Protein AF-A0A4T0VHM8-F1 (afdb_monomer_lite)

Sequence (217 aa):
MWTDILNFGWVHDPVSSETQRFLHHGIRSQDPSIERDDSVAFGSQKLRDFHLALASRGLYCDVASLGDHLARCKSLDQALDFLTVFPGNKVRPSGRDLYEWESGGLVGSIADSSTLDGKLRTDIMRLALECIEGVDVNAPFNSNAWEDDLPGRKRTPRMTGLQVAASKGDRELSEVLLQHGARTDVVEYITGLNAAGFARNNGHVDLAEWLDGLSPE

Radius of gyration: 18.63 Å; chains: 1; bounding box: 55×33×45 Å

Structure (mmCIF, N/CA/C/O backbone):
data_AF-A0A4T0VHM8-F1
#
_entry.id   AF-A0A4T0VHM8-F1
#
loop_
_atom_site.group_PDB
_atom_site.id
_atom_site.type_symbol
_atom_site.label_atom_id
_atom_site.label_alt_id
_atom_site.label_comp_id
_atom_site.label_asym_id
_atom_site.label_entity_id
_atom_site.label_seq_id
_atom_site.pdbx_PDB_ins_code
_atom_site.Cartn_x
_atom_site.Cartn_y
_atom_site.Cartn_z
_atom_site.occupancy
_atom_site.B_iso_or_equiv
_atom_site.auth_seq_id
_atom_site.auth_comp_id
_atom_site.auth_asym_id
_atom_site.auth_atom_id
_atom_site.pdbx_PDB_model_num
ATOM 1 N N . MET A 1 1 ? 31.314 3.747 -11.625 1.00 37.09 1 MET A N 1
ATOM 2 C CA . MET A 1 1 ? 30.456 2.678 -11.071 1.00 37.09 1 MET A CA 1
ATOM 3 C C . MET A 1 1 ? 29.242 2.366 -11.942 1.00 37.09 1 MET A C 1
ATOM 5 O O . MET A 1 1 ? 29.126 1.229 -12.346 1.00 37.09 1 MET A O 1
ATOM 9 N N . TRP A 1 2 ? 28.346 3.306 -12.275 1.00 39.34 2 TRP A N 1
ATOM 10 C CA . TRP A 1 2 ? 27.156 3.007 -13.107 1.00 39.34 2 TRP A CA 1
ATOM 11 C C . TRP A 1 2 ? 27.448 2.780 -14.588 1.00 39.34 2 TRP A C 1
ATOM 13 O O . TRP A 1 2 ? 26.894 1.869 -15.192 1.00 39.34 2 TRP A O 1
ATOM 23 N N . THR A 1 3 ? 28.379 3.549 -15.150 1.00 38.03 3 THR A N 1
ATOM 24 C CA . THR A 1 3 ? 28.966 3.252 -16.461 1.00 38.03 3 THR A CA 1
ATOM 25 C C . THR A 1 3 ? 29.655 1.891 -16.441 1.00 38.03 3 THR A C 1
ATOM 27 O O . THR A 1 3 ? 29.576 1.163 -17.415 1.00 38.03 3 THR A O 1
ATOM 30 N N . ASP A 1 4 ? 30.255 1.508 -15.310 1.00 39.50 4 ASP A N 1
ATOM 31 C CA . ASP A 1 4 ? 30.864 0.188 -15.151 1.00 39.50 4 ASP A CA 1
ATOM 32 C C . ASP A 1 4 ? 29.795 -0.896 -15.016 1.00 39.50 4 ASP A C 1
ATOM 34 O O . ASP A 1 4 ? 29.921 -1.905 -15.678 1.00 39.50 4 ASP A O 1
ATOM 38 N N . ILE A 1 5 ? 28.717 -0.694 -14.247 1.00 50.91 5 ILE A N 1
ATOM 39 C CA . ILE A 1 5 ? 27.587 -1.630 -14.094 1.00 50.91 5 ILE A CA 1
ATOM 40 C C . ILE A 1 5 ? 26.893 -1.872 -15.437 1.00 50.91 5 ILE A C 1
ATOM 42 O O . ILE A 1 5 ? 26.627 -3.018 -15.775 1.00 50.91 5 ILE A O 1
ATOM 46 N N . LEU A 1 6 ? 26.644 -0.819 -16.219 1.00 47.31 6 LEU A N 1
ATOM 47 C CA . LEU A 1 6 ? 26.045 -0.926 -17.553 1.00 47.31 6 LEU A CA 1
ATOM 48 C C . LEU A 1 6 ? 27.013 -1.506 -18.598 1.00 47.31 6 LEU A C 1
ATOM 50 O O . LEU A 1 6 ? 26.546 -2.095 -19.567 1.00 47.31 6 LEU A O 1
ATOM 54 N N . ASN A 1 7 ? 28.328 -1.377 -18.388 1.00 46.28 7 ASN A N 1
ATOM 55 C CA . ASN A 1 7 ? 29.374 -1.970 -19.234 1.00 46.28 7 ASN A CA 1
ATOM 56 C C . ASN A 1 7 ? 29.945 -3.286 -18.668 1.00 46.28 7 ASN A C 1
ATOM 58 O O . ASN A 1 7 ? 30.894 -3.840 -19.226 1.00 46.28 7 ASN A O 1
ATOM 62 N N . PHE A 1 8 ? 29.418 -3.787 -17.550 1.00 42.28 8 PHE A N 1
ATOM 63 C CA . PHE A 1 8 ? 29.906 -5.002 -16.910 1.00 42.28 8 PHE A CA 1
ATOM 64 C C . PHE A 1 8 ? 29.388 -6.194 -17.721 1.00 42.28 8 PHE A C 1
ATOM 66 O O . PHE A 1 8 ? 28.215 -6.238 -18.092 1.00 42.28 8 PHE A O 1
ATOM 73 N N . GLY A 1 9 ? 30.246 -7.189 -17.966 1.00 39.00 9 GLY A N 1
ATOM 74 C CA . GLY A 1 9 ? 29.941 -8.327 -18.849 1.00 39.00 9 GLY A CA 1
ATOM 75 C C . GLY A 1 9 ? 28.616 -9.046 -18.552 1.00 39.00 9 GLY A C 1
ATOM 76 O O . GLY A 1 9 ? 27.954 -9.489 -19.482 1.00 39.00 9 GLY A O 1
ATOM 77 N N . TRP A 1 10 ? 28.155 -9.057 -17.295 1.00 46.56 10 TRP A N 1
ATOM 78 C CA . TRP A 1 10 ? 26.884 -9.674 -16.890 1.00 46.56 10 TRP A CA 1
ATOM 79 C C . TRP A 1 10 ? 25.620 -8.969 -17.424 1.00 46.56 10 TRP A C 1
ATOM 81 O O . TRP A 1 10 ? 24.560 -9.585 -17.458 1.00 46.56 10 TRP A O 1
ATOM 91 N N . VAL A 1 11 ? 25.706 -7.705 -17.865 1.00 44.97 11 VAL A N 1
ATOM 92 C CA . VAL A 1 11 ? 24.607 -7.001 -18.565 1.00 44.97 11 VAL A CA 1
ATOM 93 C C . VAL A 1 11 ? 24.484 -7.456 -20.029 1.00 44.97 11 VAL A C 1
ATOM 95 O O . VAL A 1 11 ? 23.419 -7.314 -20.647 1.00 44.97 11 VAL A O 1
ATOM 98 N N . HIS A 1 12 ? 25.558 -8.026 -20.579 1.00 48.03 12 HIS A N 1
ATOM 99 C CA . HIS A 1 12 ? 25.641 -8.561 -21.938 1.00 48.03 12 HIS A CA 1
ATOM 100 C C . HIS A 1 12 ? 25.582 -10.098 -21.996 1.00 48.03 12 HIS A C 1
ATOM 102 O O . HIS A 1 12 ? 25.351 -10.639 -23.076 1.00 48.03 12 HIS A O 1
ATOM 108 N N . ASP A 1 13 ? 25.744 -10.786 -20.863 1.00 45.62 13 ASP A N 1
ATOM 109 C CA . ASP A 1 13 ? 25.603 -12.239 -20.744 1.00 45.62 13 ASP A CA 1
ATOM 110 C C . ASP A 1 13 ? 24.134 -12.679 -20.575 1.00 45.62 13 ASP A C 1
ATOM 112 O O . ASP A 1 13 ? 23.294 -11.918 -20.078 1.00 45.62 13 ASP A O 1
ATOM 116 N N . PRO A 1 14 ? 23.792 -13.921 -20.967 1.00 45.56 14 PRO A N 1
ATOM 117 C CA . PRO A 1 14 ? 22.477 -14.482 -20.703 1.00 45.56 14 PRO A CA 1
ATOM 118 C C . PRO A 1 14 ? 22.234 -14.572 -19.192 1.00 45.56 14 PRO A C 1
ATOM 120 O O . PRO A 1 14 ? 23.044 -15.114 -18.443 1.00 45.56 14 PRO A O 1
ATOM 123 N N . VAL A 1 15 ? 21.096 -14.036 -18.753 1.00 50.19 15 VAL A N 1
ATOM 124 C CA . VAL A 1 15 ? 20.715 -13.938 -17.340 1.00 50.19 15 VAL A CA 1
ATOM 125 C C . VAL A 1 15 ? 20.612 -15.340 -16.729 1.00 50.19 15 VAL A C 1
ATOM 127 O O . VAL A 1 15 ? 19.702 -16.097 -17.071 1.00 50.19 15 VAL A O 1
ATOM 130 N N . SER A 1 16 ? 21.525 -15.692 -15.817 1.00 51.94 16 SER A N 1
ATOM 131 C CA . SER A 1 16 ? 21.370 -16.877 -14.965 1.00 51.94 16 SER A CA 1
ATOM 132 C C . SER A 1 16 ? 20.476 -16.556 -13.761 1.00 51.94 16 SER A C 1
ATOM 134 O O . SER A 1 16 ? 20.238 -15.392 -13.416 1.00 51.94 16 SER A O 1
ATOM 136 N N . SER A 1 17 ? 19.980 -17.593 -13.087 1.00 49.75 17 SER A N 1
ATOM 137 C CA . SER A 1 17 ? 19.149 -17.464 -11.883 1.00 49.75 17 SER A CA 1
ATOM 138 C C . SER A 1 17 ? 19.835 -16.673 -10.757 1.00 49.75 17 SER A C 1
ATOM 140 O O . SER A 1 17 ? 19.154 -16.019 -9.962 1.00 49.75 17 SER A O 1
ATOM 142 N N . GLU A 1 18 ? 21.171 -16.664 -10.697 1.00 40.38 18 GLU A N 1
ATOM 143 C CA . GLU A 1 18 ? 21.922 -15.850 -9.737 1.00 40.38 18 GLU A CA 1
ATOM 144 C C . GLU A 1 18 ? 21.887 -14.354 -10.074 1.00 40.38 18 GLU A C 1
ATOM 146 O O . GLU A 1 18 ? 21.686 -13.535 -9.175 1.00 40.38 18 GLU A O 1
ATOM 151 N N . THR A 1 19 ? 21.996 -13.982 -11.354 1.00 50.06 19 THR A N 1
ATOM 152 C CA . THR A 1 19 ? 21.860 -12.587 -11.808 1.00 50.06 19 THR A CA 1
ATOM 153 C C . THR A 1 19 ? 20.454 -12.055 -11.528 1.00 50.06 19 THR A C 1
ATOM 155 O O . THR A 1 19 ? 20.290 -10.925 -11.065 1.00 50.06 19 THR A O 1
ATOM 158 N N . GLN A 1 20 ? 19.433 -12.895 -11.722 1.00 50.81 20 GLN A N 1
ATOM 159 C CA . GLN A 1 20 ? 18.041 -12.562 -11.416 1.00 50.81 20 GLN A CA 1
ATOM 160 C C . GLN A 1 20 ? 17.833 -12.289 -9.915 1.00 50.81 20 GLN A C 1
ATOM 162 O O . GLN A 1 20 ? 17.178 -11.317 -9.538 1.00 50.81 20 GLN A O 1
ATOM 167 N N . ARG A 1 21 ? 18.461 -13.090 -9.045 1.00 46.16 21 ARG A N 1
ATOM 168 C CA . ARG A 1 21 ? 18.417 -1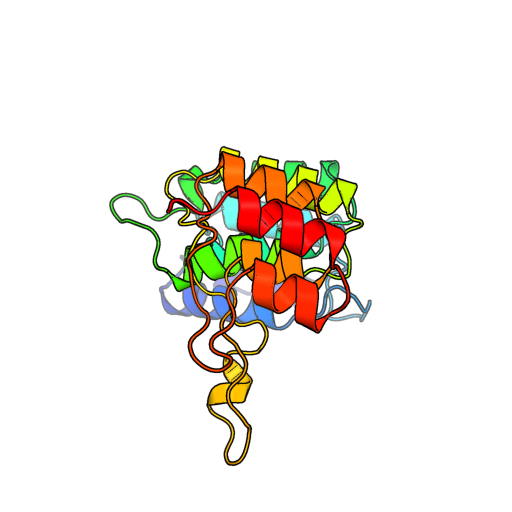2.909 -7.586 1.00 46.16 21 ARG A CA 1
ATOM 169 C C . ARG A 1 21 ? 19.181 -11.665 -7.119 1.00 46.16 21 ARG A C 1
ATOM 171 O O . ARG A 1 21 ? 18.737 -10.991 -6.191 1.00 46.16 21 ARG A O 1
ATOM 178 N N . PHE A 1 22 ? 20.303 -11.335 -7.762 1.00 42.78 22 PHE A N 1
ATOM 179 C CA . PHE A 1 22 ? 21.095 -10.146 -7.434 1.00 42.78 22 PHE A CA 1
ATOM 180 C C . PHE A 1 22 ? 20.362 -8.848 -7.795 1.00 42.78 22 PHE A C 1
ATOM 182 O O . PHE A 1 22 ? 20.358 -7.910 -7.004 1.00 42.78 22 PHE A O 1
ATOM 189 N N . LEU A 1 23 ? 19.668 -8.810 -8.937 1.00 50.12 23 LEU A N 1
ATOM 190 C CA . LEU A 1 23 ? 18.829 -7.672 -9.329 1.00 50.12 23 LEU A CA 1
ATOM 191 C C . LEU A 1 23 ? 17.667 -7.453 -8.348 1.00 50.12 23 LEU A C 1
ATOM 193 O O . LEU A 1 23 ? 17.416 -6.324 -7.934 1.00 50.12 23 LEU A O 1
ATOM 197 N N . HIS A 1 24 ? 17.030 -8.535 -7.893 1.00 45.59 24 HIS A N 1
ATOM 198 C CA . HIS A 1 24 ? 15.950 -8.489 -6.903 1.00 45.59 24 HIS A CA 1
ATOM 199 C C . HIS A 1 24 ? 16.404 -7.940 -5.533 1.00 45.59 24 HIS A C 1
ATOM 201 O O . HIS A 1 24 ? 15.633 -7.285 -4.831 1.00 45.59 24 HIS A O 1
ATOM 207 N N . HIS A 1 25 ? 17.663 -8.188 -5.148 1.00 39.47 25 HIS A N 1
ATOM 208 C CA . HIS A 1 25 ? 18.262 -7.653 -3.919 1.00 39.47 25 HIS A CA 1
ATOM 209 C C . HIS A 1 25 ? 18.848 -6.241 -4.090 1.00 39.47 25 HIS A C 1
ATOM 211 O O . HIS A 1 25 ? 18.733 -5.429 -3.174 1.00 39.47 25 HIS A O 1
ATOM 217 N N . GLY A 1 26 ? 19.442 -5.924 -5.244 1.00 41.56 26 GLY A N 1
ATOM 218 C CA . GLY A 1 26 ? 20.077 -4.630 -5.518 1.00 41.56 26 GLY A CA 1
ATOM 219 C C . GLY A 1 26 ? 19.086 -3.475 -5.681 1.00 41.56 26 GLY A C 1
ATOM 220 O O . GLY A 1 26 ? 19.401 -2.345 -5.320 1.00 41.56 26 GLY A O 1
ATOM 221 N N . ILE A 1 27 ? 17.862 -3.754 -6.141 1.00 46.41 27 ILE A N 1
ATOM 222 C CA . ILE A 1 27 ? 16.786 -2.749 -6.212 1.00 46.41 27 ILE A CA 1
ATOM 223 C C . ILE A 1 27 ? 16.374 -2.273 -4.805 1.00 46.41 27 ILE A C 1
ATOM 225 O O . ILE A 1 27 ? 16.039 -1.105 -4.630 1.00 46.41 27 ILE A O 1
ATOM 229 N N . ARG A 1 28 ? 16.478 -3.129 -3.774 1.00 39.66 28 ARG A N 1
ATOM 230 C CA . ARG A 1 28 ? 16.150 -2.762 -2.383 1.00 39.66 28 ARG A CA 1
ATOM 231 C C . ARG A 1 28 ? 17.209 -1.892 -1.697 1.00 39.66 28 ARG A C 1
ATOM 233 O O . ARG A 1 28 ? 16.905 -1.302 -0.666 1.00 39.66 28 ARG A O 1
ATOM 240 N N . SER A 1 29 ? 18.436 -1.814 -2.223 1.00 38.88 29 SER A N 1
ATOM 241 C CA . SER A 1 29 ? 19.541 -1.096 -1.563 1.00 38.88 29 SER A CA 1
ATOM 242 C C . SER A 1 29 ? 19.737 0.343 -2.041 1.00 38.88 29 SER A C 1
ATOM 244 O O . SER A 1 29 ? 20.692 0.990 -1.612 1.00 38.88 29 SER A O 1
ATOM 246 N N . GLN A 1 30 ? 18.894 0.846 -2.943 1.00 46.50 30 GLN A N 1
ATOM 247 C CA . GLN A 1 30 ? 18.975 2.232 -3.389 1.00 46.50 30 GLN A CA 1
ATOM 248 C C . GLN A 1 30 ? 17.943 3.055 -2.647 1.00 46.50 30 GLN A C 1
ATOM 250 O O . GLN A 1 30 ? 16.751 2.950 -2.918 1.00 46.50 30 GLN A O 1
ATOM 255 N N . ASP A 1 31 ? 18.421 3.862 -1.703 1.00 42.22 31 ASP A N 1
ATOM 256 C CA . ASP A 1 31 ? 17.626 4.942 -1.143 1.00 42.22 31 ASP A CA 1
ATOM 257 C C . ASP A 1 31 ? 17.405 5.989 -2.252 1.00 42.22 31 ASP A C 1
ATOM 259 O O . ASP A 1 31 ? 18.348 6.687 -2.634 1.00 42.22 31 ASP A O 1
ATOM 263 N N . PRO A 1 32 ? 16.184 6.104 -2.797 1.00 46.84 32 PRO A N 1
ATOM 264 C CA . PRO A 1 32 ? 15.894 7.020 -3.890 1.00 46.84 32 PRO A CA 1
ATOM 265 C C . PRO A 1 32 ? 15.872 8.491 -3.450 1.00 46.84 32 PRO A C 1
ATOM 267 O O . PRO A 1 32 ? 15.682 9.375 -4.291 1.00 46.84 32 PRO A O 1
ATOM 270 N N . SER A 1 33 ? 15.987 8.758 -2.143 1.00 43.03 33 SER A N 1
ATOM 271 C CA . SER A 1 33 ? 15.811 10.086 -1.556 1.00 43.03 33 SER A CA 1
ATOM 272 C C . SER A 1 33 ? 17.093 10.924 -1.486 1.00 43.03 33 SER A C 1
ATOM 274 O O . SER A 1 33 ? 17.004 12.126 -1.236 1.00 43.03 33 SER A O 1
ATOM 276 N N . ILE A 1 34 ? 18.271 10.338 -1.745 1.00 46.88 34 ILE A N 1
ATOM 277 C CA . ILE A 1 34 ? 19.567 11.023 -1.613 1.00 46.88 34 ILE A CA 1
ATOM 278 C C . ILE A 1 34 ? 20.392 10.857 -2.889 1.00 46.88 34 ILE A C 1
ATOM 280 O O . ILE A 1 34 ? 20.761 9.746 -3.256 1.00 46.88 34 ILE A O 1
ATOM 284 N N . GLU A 1 35 ? 20.742 11.977 -3.523 1.00 41.69 35 GLU A N 1
ATOM 285 C CA . GLU A 1 35 ? 21.659 11.995 -4.663 1.00 41.69 35 GLU A CA 1
ATOM 286 C C . GLU A 1 35 ? 23.115 11.853 -4.177 1.00 41.69 35 GLU A C 1
ATOM 288 O O . GLU A 1 35 ? 23.655 12.692 -3.456 1.00 41.69 35 GLU A O 1
ATOM 293 N N . ARG A 1 36 ? 23.738 10.742 -4.555 1.00 48.72 36 ARG A N 1
ATOM 294 C CA . ARG A 1 36 ? 25.158 10.400 -4.417 1.00 48.72 36 ARG A CA 1
ATOM 295 C C . ARG A 1 36 ? 25.711 9.989 -5.783 1.00 48.72 36 ARG A C 1
ATOM 297 O O . ARG A 1 36 ? 24.952 9.509 -6.627 1.00 48.72 36 ARG A O 1
ATOM 304 N N . ASP A 1 37 ? 27.027 10.094 -5.973 1.00 42.12 37 ASP A N 1
ATOM 305 C CA . ASP A 1 37 ? 27.732 9.672 -7.204 1.00 42.12 37 ASP A CA 1
ATOM 306 C C . ASP A 1 37 ? 27.453 8.204 -7.607 1.00 42.12 37 ASP A C 1
ATOM 308 O O . ASP A 1 37 ? 27.598 7.819 -8.770 1.00 42.12 37 ASP A O 1
ATOM 312 N N . ASP A 1 38 ? 27.032 7.377 -6.647 1.00 46.19 38 ASP A N 1
ATOM 313 C CA . ASP A 1 38 ? 26.711 5.959 -6.775 1.00 46.19 38 ASP A CA 1
ATOM 314 C C . ASP A 1 38 ? 25.203 5.647 -6.685 1.00 46.19 38 ASP A C 1
ATOM 316 O O . ASP A 1 38 ? 24.821 4.479 -6.743 1.00 46.19 38 ASP A O 1
ATOM 320 N N . SER A 1 39 ? 24.335 6.658 -6.635 1.00 48.59 39 SER A N 1
ATOM 321 C CA . SER A 1 39 ? 22.873 6.501 -6.579 1.00 48.59 39 SER A CA 1
ATOM 322 C C . SER A 1 39 ? 22.199 6.913 -7.890 1.00 48.59 39 SER A C 1
ATOM 324 O O . SER A 1 39 ? 22.715 7.746 -8.640 1.00 48.59 39 SER A O 1
ATOM 326 N N . VAL A 1 40 ? 21.013 6.367 -8.158 1.00 55.94 40 VAL A N 1
ATOM 327 C CA . VAL A 1 40 ? 20.145 6.846 -9.233 1.00 55.94 40 VAL A CA 1
ATOM 328 C C . VAL A 1 40 ? 18.952 7.563 -8.611 1.00 55.94 40 VAL A C 1
ATOM 330 O O . VAL A 1 40 ? 18.152 6.953 -7.905 1.00 55.94 40 VAL A O 1
ATOM 333 N N . ALA A 1 41 ? 18.815 8.860 -8.890 1.00 62.97 41 ALA A N 1
ATOM 334 C CA . ALA A 1 41 ? 17.689 9.639 -8.391 1.00 62.97 41 ALA A CA 1
ATOM 335 C C . ALA A 1 41 ? 16.354 9.082 -8.917 1.00 62.97 41 ALA A C 1
ATOM 337 O O . ALA A 1 41 ? 16.211 8.769 -10.109 1.00 62.97 41 ALA A O 1
ATOM 338 N N . PHE A 1 42 ? 15.360 8.994 -8.033 1.00 69.38 42 PHE A N 1
ATOM 339 C CA . PHE A 1 42 ? 14.012 8.568 -8.397 1.00 69.38 42 PHE A CA 1
ATOM 340 C C . PHE A 1 42 ? 13.380 9.520 -9.413 1.00 69.38 42 PHE A C 1
ATOM 342 O O . PHE A 1 42 ? 13.449 10.740 -9.263 1.00 69.38 42 PHE A O 1
ATOM 349 N N . GLY A 1 43 ? 12.757 8.959 -10.450 1.00 70.44 43 GLY A N 1
ATOM 350 C CA . GLY A 1 43 ? 12.179 9.730 -11.553 1.00 70.44 43 GLY A CA 1
ATOM 351 C C . GLY A 1 43 ? 13.207 10.319 -12.529 1.00 70.44 43 GLY A C 1
ATOM 352 O O . GLY A 1 43 ? 12.830 11.092 -13.404 1.00 70.44 43 GLY A O 1
ATOM 353 N N . SER A 1 44 ? 14.496 9.979 -12.407 1.00 77.25 44 SER A N 1
ATOM 354 C CA . SER A 1 44 ? 15.513 10.400 -13.377 1.00 77.25 44 SER A CA 1
ATOM 355 C C . SER A 1 44 ? 15.450 9.591 -14.676 1.00 77.25 44 SER A C 1
ATOM 357 O O . SER A 1 44 ? 15.076 8.416 -14.685 1.00 77.25 44 SER A O 1
ATOM 359 N N . GLN A 1 45 ? 15.920 10.191 -15.775 1.00 75.69 45 GLN A N 1
ATOM 360 C CA . GLN A 1 45 ? 16.049 9.497 -17.061 1.00 75.69 45 GLN A CA 1
ATOM 361 C C . GLN A 1 45 ? 16.934 8.244 -16.955 1.00 75.69 45 GLN A C 1
ATOM 363 O O . GLN A 1 45 ? 16.627 7.222 -17.556 1.00 75.69 45 GLN A O 1
ATOM 368 N N . LYS A 1 46 ? 17.986 8.285 -16.126 1.00 71.50 46 LYS A N 1
ATOM 369 C CA . LYS A 1 46 ? 18.872 7.134 -15.890 1.00 71.50 46 LYS A CA 1
ATOM 370 C C . LYS A 1 46 ? 18.120 5.939 -15.296 1.00 71.50 46 LYS A C 1
ATOM 372 O O . LYS A 1 46 ? 18.342 4.810 -15.727 1.00 71.50 46 LYS A O 1
ATOM 377 N N . LEU A 1 47 ? 17.228 6.180 -14.330 1.00 77.50 47 LEU A N 1
ATOM 378 C CA . LEU A 1 47 ? 16.401 5.122 -13.741 1.00 77.50 47 LEU A CA 1
ATOM 379 C C . LEU A 1 47 ? 15.450 4.529 -14.780 1.00 77.50 47 LEU A C 1
ATOM 381 O O . LEU A 1 47 ? 15.279 3.316 -14.861 1.00 77.50 47 LEU A O 1
ATOM 385 N N . ARG A 1 48 ? 14.866 5.395 -15.609 1.00 81.25 48 ARG A N 1
ATOM 386 C CA . ARG A 1 48 ? 13.973 4.991 -16.690 1.00 81.25 48 ARG A CA 1
ATOM 387 C C . ARG A 1 48 ? 14.678 4.126 -17.735 1.00 81.25 48 ARG A C 1
ATOM 389 O O . ARG A 1 48 ? 14.156 3.079 -18.107 1.00 81.25 48 ARG A O 1
ATOM 396 N N . ASP A 1 49 ? 15.872 4.519 -18.170 1.00 77.12 49 ASP A N 1
ATOM 397 C CA . ASP A 1 49 ? 16.670 3.749 -19.131 1.00 77.12 49 ASP A CA 1
ATOM 398 C C . ASP A 1 49 ? 17.049 2.373 -18.563 1.00 77.12 49 ASP A C 1
ATOM 400 O O . ASP A 1 49 ? 17.004 1.366 -19.274 1.00 77.12 49 ASP A O 1
ATOM 404 N N . PHE A 1 50 ? 17.348 2.305 -17.261 1.00 79.56 50 PHE A N 1
ATOM 405 C CA . PHE A 1 50 ? 17.581 1.044 -16.561 1.00 79.56 50 PHE A CA 1
ATOM 406 C C . PHE A 1 50 ? 16.336 0.144 -16.556 1.00 79.56 50 PHE A C 1
ATOM 408 O O . PHE A 1 50 ? 16.425 -1.029 -16.920 1.00 79.56 50 PHE A O 1
ATOM 415 N N . HIS A 1 51 ? 15.164 0.687 -16.220 1.00 83.25 51 HIS A N 1
ATOM 416 C CA . HIS A 1 51 ? 13.903 -0.054 -16.273 1.00 83.25 51 HIS A CA 1
ATOM 417 C C . HIS A 1 51 ? 13.603 -0.602 -17.675 1.00 83.25 51 HIS A C 1
ATOM 419 O O . HIS A 1 51 ? 13.260 -1.776 -17.820 1.00 83.25 51 HIS A O 1
ATOM 425 N N . LEU A 1 52 ? 13.798 0.210 -18.718 1.00 82.50 52 LEU A N 1
ATOM 426 C CA . LEU A 1 52 ? 13.642 -0.224 -20.109 1.00 82.50 52 LEU A CA 1
ATOM 427 C C . LEU A 1 52 ? 14.616 -1.353 -20.471 1.00 82.50 52 LEU A C 1
ATOM 429 O O . LEU A 1 52 ? 14.229 -2.322 -21.129 1.00 82.50 52 LEU A O 1
ATOM 433 N N . ALA A 1 53 ? 15.869 -1.262 -20.019 1.00 78.12 53 ALA A N 1
ATOM 434 C CA . ALA A 1 53 ? 16.870 -2.297 -20.250 1.00 78.12 53 ALA A CA 1
ATOM 435 C C . ALA A 1 53 ? 16.488 -3.635 -19.592 1.00 78.12 53 ALA A C 1
ATOM 437 O O . ALA A 1 53 ? 16.690 -4.683 -20.214 1.00 78.12 53 ALA A O 1
ATOM 438 N N . LEU A 1 54 ? 15.901 -3.608 -18.389 1.00 81.25 54 LEU A N 1
ATOM 439 C CA . LEU A 1 54 ? 15.369 -4.797 -17.713 1.00 81.25 54 LEU A CA 1
ATOM 440 C C . LEU A 1 54 ? 14.172 -5.390 -18.467 1.00 81.25 54 LEU A C 1
ATOM 442 O O . LEU A 1 54 ? 14.190 -6.573 -18.818 1.00 81.25 54 LEU A O 1
ATOM 446 N N . ALA A 1 55 ? 13.179 -4.563 -18.802 1.00 82.19 55 ALA A N 1
ATOM 447 C CA . ALA A 1 55 ? 11.981 -5.000 -19.515 1.00 82.19 55 ALA A CA 1
ATOM 448 C C . ALA A 1 55 ? 12.310 -5.608 -20.891 1.00 82.19 55 ALA A C 1
ATOM 450 O O . ALA A 1 55 ? 11.756 -6.645 -21.256 1.00 82.19 55 ALA A O 1
ATOM 451 N N . SER A 1 56 ? 13.276 -5.037 -21.626 1.00 82.88 56 SER A N 1
ATOM 452 C CA . SER A 1 56 ? 13.739 -5.575 -22.920 1.00 82.88 56 SER A CA 1
ATOM 453 C C . SER A 1 56 ? 14.348 -6.982 -22.831 1.00 82.88 56 SER A C 1
ATOM 455 O O . SER A 1 56 ? 14.393 -7.700 -23.827 1.00 82.88 56 SER A O 1
ATOM 457 N N . ARG A 1 57 ? 14.789 -7.391 -21.633 1.00 77.50 57 ARG A N 1
ATOM 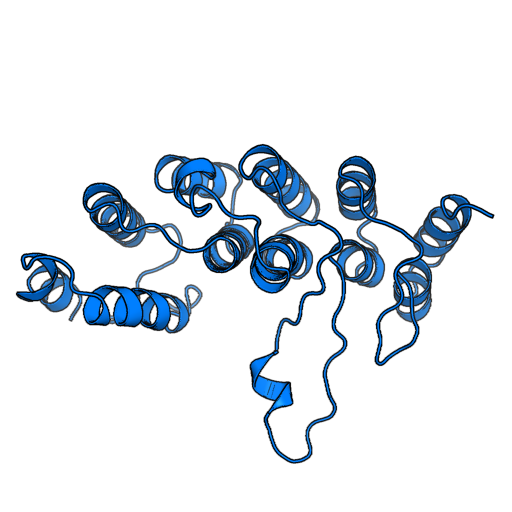458 C CA . ARG A 1 57 ? 15.350 -8.716 -21.332 1.00 77.50 57 ARG A CA 1
ATOM 459 C C . ARG A 1 57 ? 14.329 -9.664 -20.694 1.00 77.50 57 ARG A C 1
ATOM 461 O O . ARG A 1 57 ? 14.693 -10.770 -20.310 1.00 77.50 57 ARG A O 1
ATOM 468 N N . GLY A 1 58 ? 13.069 -9.244 -20.560 1.00 79.00 58 GLY A N 1
ATOM 469 C CA . GLY A 1 58 ? 12.029 -10.021 -19.882 1.00 79.00 58 GLY A CA 1
ATOM 470 C C . GLY A 1 58 ? 12.221 -10.112 -18.365 1.00 79.00 58 GLY A C 1
ATOM 471 O O . GLY A 1 58 ? 11.674 -11.016 -17.736 1.00 79.00 58 GLY A O 1
ATOM 472 N N . LEU A 1 59 ? 13.007 -9.202 -17.780 1.00 80.31 59 LEU A N 1
ATOM 473 C CA . LEU A 1 59 ? 13.226 -9.123 -16.340 1.00 80.31 59 LEU A CA 1
ATOM 474 C C . LEU A 1 59 ? 12.222 -8.142 -15.745 1.00 80.31 59 LEU A C 1
ATOM 476 O O . LEU A 1 59 ? 12.383 -6.927 -15.855 1.00 80.31 59 LEU A O 1
ATOM 480 N N . TYR A 1 60 ? 11.184 -8.689 -15.128 1.00 80.44 60 TYR A N 1
ATOM 481 C CA . TYR A 1 60 ? 10.142 -7.922 -14.458 1.00 80.44 60 TYR A CA 1
ATOM 482 C C . TYR A 1 60 ? 10.374 -7.944 -12.947 1.00 80.44 60 TYR A C 1
ATOM 484 O O . TYR A 1 60 ? 10.877 -8.931 -12.403 1.00 80.44 60 TYR A O 1
ATOM 492 N N . CYS A 1 61 ? 10.032 -6.842 -12.279 1.00 80.94 61 CYS A N 1
ATOM 493 C CA . CYS A 1 61 ? 9.945 -6.825 -10.825 1.00 80.94 61 CYS A CA 1
ATOM 494 C C . CYS A 1 61 ? 8.792 -7.724 -10.351 1.00 80.94 61 CYS A C 1
ATOM 496 O O . CYS A 1 61 ? 7.890 -8.050 -11.122 1.00 80.94 61 CYS A O 1
ATOM 498 N N . ASP A 1 62 ? 8.832 -8.133 -9.087 1.00 84.62 62 ASP A N 1
ATOM 499 C CA . ASP A 1 62 ? 7.687 -8.749 -8.425 1.00 84.62 62 ASP A CA 1
ATOM 500 C C . ASP A 1 62 ? 6.648 -7.691 -8.012 1.00 84.62 62 ASP A C 1
ATOM 502 O O . ASP A 1 62 ? 6.919 -6.486 -7.980 1.00 84.62 62 ASP A O 1
ATOM 506 N N . VAL A 1 63 ? 5.447 -8.155 -7.666 1.00 88.62 63 VAL A N 1
ATOM 507 C CA . VAL A 1 63 ? 4.306 -7.285 -7.346 1.00 88.62 63 VAL A CA 1
ATOM 508 C C . VAL A 1 63 ? 4.552 -6.423 -6.103 1.00 88.62 63 VAL A C 1
ATOM 510 O O . VAL A 1 63 ? 4.150 -5.258 -6.092 1.00 88.62 63 VAL A O 1
ATOM 513 N N . ALA A 1 64 ? 5.265 -6.928 -5.089 1.00 86.00 64 ALA A N 1
ATOM 514 C CA . ALA A 1 64 ? 5.586 -6.120 -3.914 1.00 86.00 64 ALA A CA 1
ATOM 515 C C . ALA A 1 64 ? 6.596 -5.013 -4.256 1.00 86.00 64 ALA A C 1
ATOM 517 O O . ALA A 1 64 ? 6.383 -3.860 -3.887 1.00 86.00 64 ALA A O 1
ATOM 518 N N . SER A 1 65 ? 7.645 -5.321 -5.030 1.00 84.81 65 SER A N 1
ATOM 519 C CA . SER A 1 65 ? 8.589 -4.297 -5.511 1.00 84.81 65 SER A CA 1
ATOM 520 C C . SER A 1 65 ? 7.921 -3.236 -6.392 1.00 84.81 65 SER A C 1
ATOM 522 O O . SER A 1 65 ? 8.320 -2.070 -6.369 1.00 84.81 65 SER A O 1
ATOM 524 N N . LEU A 1 66 ? 6.898 -3.610 -7.166 1.00 88.69 66 LEU A N 1
ATOM 525 C CA . LEU A 1 66 ? 6.091 -2.647 -7.912 1.00 88.69 66 LEU A CA 1
ATOM 526 C C . LEU A 1 66 ? 5.348 -1.696 -6.965 1.00 88.69 66 LEU A C 1
ATOM 528 O O . LEU A 1 66 ? 5.402 -0.484 -7.171 1.00 88.69 66 LEU A O 1
ATOM 532 N N . GLY A 1 67 ? 4.714 -2.211 -5.909 1.00 89.12 67 GLY A N 1
ATOM 533 C CA . GLY A 1 67 ? 4.055 -1.375 -4.901 1.00 89.12 67 GLY A CA 1
ATOM 534 C C . GLY A 1 67 ? 5.003 -0.425 -4.191 1.00 89.12 67 GLY A C 1
ATOM 535 O O . GLY A 1 67 ? 4.707 0.758 -4.046 1.00 89.12 67 GLY A O 1
ATOM 536 N N . ASP A 1 68 ? 6.187 -0.914 -3.844 1.00 86.88 68 ASP A N 1
ATOM 537 C CA . ASP A 1 68 ? 7.276 -0.115 -3.293 1.00 86.88 68 ASP A CA 1
ATOM 538 C C . ASP A 1 68 ? 7.698 1.030 -4.229 1.00 86.88 68 ASP A C 1
ATOM 540 O O . ASP A 1 68 ? 7.997 2.135 -3.762 1.00 86.88 68 ASP A O 1
ATOM 544 N N . HIS A 1 69 ? 7.740 0.797 -5.543 1.00 88.31 69 HIS A N 1
ATOM 545 C CA . HIS A 1 69 ? 8.050 1.848 -6.510 1.00 88.31 69 HIS A CA 1
ATOM 546 C C . HIS A 1 69 ? 6.921 2.884 -6.585 1.00 88.31 69 HIS A C 1
ATOM 548 O O . HIS A 1 69 ? 7.176 4.082 -6.459 1.00 88.31 69 HIS A O 1
ATOM 554 N N . LEU A 1 70 ? 5.675 2.420 -6.718 1.00 91.00 70 LEU A N 1
ATOM 555 C CA . LEU A 1 70 ? 4.486 3.273 -6.777 1.00 91.00 70 LEU A CA 1
ATOM 556 C C . LEU A 1 70 ? 4.317 4.133 -5.517 1.00 91.00 70 LEU A C 1
ATOM 558 O O . LEU A 1 70 ? 3.984 5.313 -5.612 1.00 91.00 70 LEU A O 1
ATOM 562 N N . ALA A 1 71 ? 4.636 3.584 -4.345 1.00 89.81 71 ALA A N 1
ATOM 563 C CA . ALA A 1 71 ? 4.628 4.284 -3.064 1.00 89.81 71 ALA A CA 1
ATOM 564 C C . ALA A 1 71 ? 5.563 5.508 -3.021 1.00 89.81 71 ALA A C 1
ATOM 566 O O . ALA A 1 71 ? 5.392 6.385 -2.175 1.00 89.81 71 ALA A O 1
ATOM 567 N N . ARG A 1 72 ? 6.560 5.579 -3.910 1.00 88.19 72 ARG A N 1
ATOM 568 C CA . ARG A 1 72 ? 7.577 6.643 -3.966 1.00 88.19 72 ARG A CA 1
ATOM 569 C C . ARG A 1 72 ? 7.363 7.622 -5.124 1.00 88.19 72 ARG A C 1
ATOM 571 O O . ARG A 1 72 ? 8.103 8.603 -5.230 1.00 88.19 72 ARG A O 1
ATOM 578 N N . CYS A 1 73 ? 6.372 7.376 -5.983 1.00 88.38 73 CYS A N 1
ATOM 579 C CA . CYS A 1 73 ? 6.031 8.271 -7.083 1.00 88.38 73 CYS A CA 1
ATOM 580 C C . CYS A 1 73 ? 5.616 9.652 -6.567 1.00 88.38 73 CYS A C 1
ATOM 582 O O . CYS A 1 73 ? 4.924 9.775 -5.565 1.00 88.38 73 CYS A O 1
ATOM 584 N N . LYS A 1 74 ? 6.027 10.713 -7.265 1.00 87.81 74 LYS A N 1
ATOM 585 C CA . LYS A 1 74 ? 5.654 12.099 -6.921 1.00 87.81 74 LYS A CA 1
ATOM 586 C C . LYS A 1 74 ? 4.497 12.630 -7.766 1.00 87.81 74 LYS A C 1
ATOM 588 O O . LYS A 1 74 ? 3.997 13.719 -7.508 1.00 87.81 74 LYS A O 1
ATOM 593 N N . SER A 1 75 ? 4.099 11.888 -8.796 1.00 90.06 75 SER A N 1
ATOM 594 C CA . SER A 1 75 ? 2.975 12.214 -9.668 1.00 90.06 75 SER A CA 1
ATOM 595 C C . SER A 1 75 ? 2.363 10.951 -10.264 1.00 90.06 75 SER A C 1
ATOM 597 O O . SER A 1 75 ? 3.013 9.904 -10.342 1.00 90.06 75 SER A O 1
ATOM 599 N N . LEU A 1 76 ? 1.118 11.069 -10.727 1.00 90.88 76 LEU A N 1
ATOM 600 C CA . LEU A 1 76 ? 0.427 9.987 -11.424 1.00 90.88 76 LEU A CA 1
ATOM 601 C C . LEU A 1 76 ? 1.115 9.647 -12.756 1.00 90.88 76 LEU A C 1
ATOM 603 O O . LEU A 1 76 ? 1.209 8.479 -13.114 1.00 90.88 76 LEU 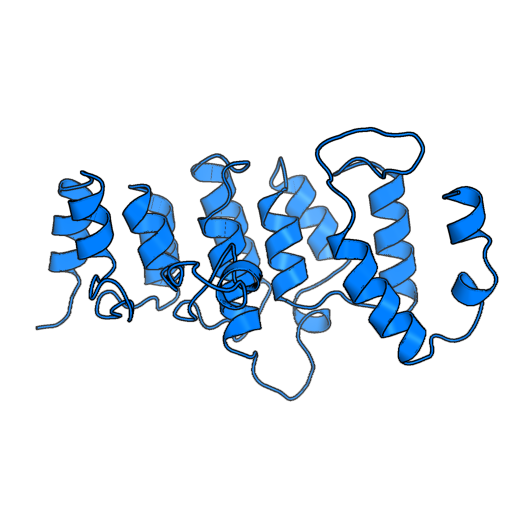A O 1
ATOM 607 N N . ASP A 1 77 ? 1.681 10.645 -13.440 1.00 90.50 77 ASP A N 1
ATOM 608 C CA . ASP A 1 77 ? 2.434 10.437 -14.683 1.00 90.50 77 ASP A CA 1
ATOM 609 C C . ASP A 1 77 ? 3.669 9.550 -14.472 1.00 90.50 77 ASP A C 1
ATOM 611 O O . ASP A 1 77 ? 3.982 8.724 -15.326 1.00 90.50 77 ASP A O 1
ATOM 615 N N . GLN A 1 78 ? 4.355 9.673 -13.326 1.00 89.31 78 GLN A N 1
ATOM 616 C CA . GLN A 1 78 ? 5.483 8.795 -12.991 1.00 89.31 78 GLN A CA 1
ATOM 617 C C . GLN A 1 78 ? 5.029 7.352 -12.764 1.00 89.31 78 GLN A C 1
ATOM 619 O O . GLN A 1 78 ? 5.692 6.424 -13.225 1.00 89.31 78 GLN A O 1
ATOM 624 N N . ALA A 1 79 ? 3.900 7.163 -12.076 1.00 91.00 79 ALA A N 1
ATOM 625 C CA . ALA A 1 79 ? 3.314 5.843 -11.873 1.00 91.00 79 ALA A CA 1
ATOM 626 C C . ALA A 1 79 ? 2.906 5.206 -13.212 1.00 91.00 79 ALA A C 1
ATOM 628 O O . ALA A 1 79 ? 3.221 4.044 -13.468 1.00 91.00 79 ALA A O 1
ATOM 629 N N . LEU A 1 80 ? 2.264 5.980 -14.093 1.00 91.88 80 LEU A N 1
ATOM 630 C CA . LEU A 1 80 ? 1.863 5.532 -15.425 1.00 91.88 80 LEU A CA 1
ATOM 631 C C . LEU A 1 80 ? 3.069 5.181 -16.302 1.00 91.88 80 LEU A C 1
ATOM 633 O O . LEU A 1 80 ? 3.079 4.099 -16.882 1.00 91.88 80 LEU A O 1
ATOM 637 N N . ASP A 1 81 ? 4.096 6.037 -16.371 1.00 89.88 81 ASP A N 1
ATOM 638 C CA . ASP A 1 81 ? 5.323 5.750 -17.131 1.00 89.88 81 ASP A CA 1
ATOM 639 C C . ASP A 1 81 ? 5.975 4.451 -16.643 1.00 89.88 81 ASP A C 1
ATOM 641 O O . ASP A 1 81 ? 6.297 3.586 -17.458 1.00 89.88 81 ASP A O 1
ATOM 645 N N . PHE A 1 82 ? 6.069 4.244 -15.327 1.00 89.75 82 PHE A N 1
ATOM 646 C CA . PHE A 1 82 ? 6.592 2.998 -14.769 1.00 89.75 82 PHE A CA 1
ATOM 647 C C . PHE A 1 82 ? 5.757 1.773 -15.175 1.00 89.75 82 PHE A C 1
ATOM 649 O O . PHE A 1 82 ? 6.315 0.767 -15.618 1.00 89.75 82 PHE A O 1
ATOM 656 N N . LEU A 1 83 ? 4.426 1.864 -15.105 1.00 90.38 83 LEU A N 1
ATOM 657 C CA . LEU A 1 83 ? 3.516 0.787 -15.511 1.00 90.38 83 LEU A CA 1
ATOM 658 C C . LEU A 1 83 ? 3.532 0.516 -17.023 1.00 90.38 83 LEU A C 1
ATOM 660 O O . LEU A 1 83 ? 3.235 -0.604 -17.437 1.00 90.38 83 LEU A O 1
ATOM 664 N N . THR A 1 84 ? 3.930 1.483 -17.861 1.00 89.88 84 THR A N 1
ATOM 665 C CA . THR A 1 84 ? 4.161 1.212 -19.293 1.00 89.88 84 THR A CA 1
ATOM 666 C C . THR A 1 84 ? 5.361 0.296 -19.523 1.00 89.88 84 THR A C 1
ATOM 668 O O . THR A 1 84 ? 5.361 -0.498 -20.466 1.00 89.88 84 THR A O 1
ATOM 671 N N . VAL A 1 85 ? 6.373 0.378 -18.654 1.00 87.69 85 VAL A N 1
ATOM 672 C CA . VAL A 1 85 ? 7.576 -0.461 -18.717 1.00 87.69 85 VAL A CA 1
ATOM 673 C C . VAL A 1 85 ? 7.332 -1.817 -18.049 1.00 87.69 85 VAL A C 1
ATOM 675 O O . VAL A 1 85 ? 7.746 -2.852 -18.576 1.00 87.69 85 VAL A O 1
ATOM 678 N N . PHE A 1 86 ? 6.612 -1.821 -16.925 1.00 88.06 86 PHE A N 1
ATOM 679 C CA . PHE A 1 86 ? 6.268 -3.012 -16.148 1.00 88.06 86 PHE A CA 1
ATOM 680 C C . PHE A 1 86 ? 4.744 -3.179 -16.049 1.00 88.06 86 PHE A C 1
ATOM 682 O O . PHE A 1 86 ? 4.151 -2.876 -15.011 1.00 88.06 86 PHE A O 1
ATOM 689 N N . PRO A 1 87 ? 4.081 -3.666 -17.113 1.00 87.25 87 PRO A N 1
ATOM 690 C CA . PRO A 1 87 ? 2.636 -3.842 -17.095 1.00 87.25 87 PRO A CA 1
ATOM 691 C C . PRO A 1 87 ? 2.245 -4.975 -16.137 1.00 87.25 87 PRO A C 1
ATOM 693 O O . PRO A 1 87 ? 2.936 -5.994 -16.038 1.00 87.25 87 PRO A O 1
ATOM 696 N N . GLY A 1 88 ? 1.113 -4.824 -15.445 1.00 83.75 88 GLY A N 1
ATOM 697 C CA . GLY A 1 88 ? 0.715 -5.729 -14.358 1.00 83.75 88 GLY A CA 1
ATOM 698 C C . GLY A 1 88 ? 0.594 -7.203 -14.765 1.00 83.75 88 GLY A C 1
ATOM 699 O O . GLY A 1 88 ? 0.962 -8.088 -13.997 1.00 83.75 88 GLY A O 1
ATOM 700 N N . ASN A 1 89 ? 0.205 -7.486 -16.012 1.00 83.31 89 ASN A N 1
ATOM 701 C CA . ASN A 1 89 ? 0.151 -8.848 -16.560 1.00 83.31 89 ASN A CA 1
ATOM 702 C C . ASN A 1 89 ? 1.528 -9.505 -16.788 1.00 83.31 89 ASN A C 1
ATOM 704 O O . ASN A 1 89 ? 1.592 -10.713 -17.009 1.00 83.31 89 ASN A O 1
ATOM 708 N N . LYS A 1 90 ? 2.615 -8.726 -16.793 1.00 83.12 90 LYS A N 1
ATOM 709 C CA . LYS A 1 90 ? 3.999 -9.215 -16.896 1.00 83.12 90 LYS A CA 1
ATOM 710 C C . LYS A 1 90 ? 4.684 -9.310 -15.539 1.00 83.12 90 LYS A C 1
ATOM 712 O O . LYS A 1 90 ? 5.495 -10.208 -15.343 1.00 83.12 90 LYS A O 1
ATOM 717 N N . VAL A 1 91 ? 4.352 -8.396 -14.629 1.00 81.12 91 VAL A N 1
ATOM 718 C CA . VAL A 1 91 ? 4.827 -8.393 -13.235 1.00 81.12 91 VAL A CA 1
ATOM 719 C C . VAL A 1 91 ? 4.210 -9.562 -12.467 1.00 81.12 91 VAL A C 1
ATOM 721 O O . VAL A 1 91 ? 4.889 -10.234 -11.694 1.00 81.12 91 VAL A O 1
ATOM 724 N N . ARG A 1 92 ? 2.929 -9.859 -12.718 1.00 80.81 92 ARG A N 1
ATOM 725 C CA . ARG A 1 92 ? 2.268 -11.037 -12.157 1.00 80.81 92 ARG A CA 1
ATOM 726 C C . ARG A 1 92 ? 2.818 -12.323 -12.798 1.00 80.81 92 ARG A C 1
ATOM 728 O O . ARG A 1 92 ? 2.735 -12.480 -14.020 1.00 80.81 92 ARG A O 1
ATOM 735 N N . PRO A 1 93 ? 3.289 -13.299 -12.000 1.00 72.00 93 PRO A N 1
ATOM 736 C CA . PRO A 1 93 ? 3.683 -14.605 -12.516 1.00 72.00 93 PRO A CA 1
ATOM 737 C C . PRO A 1 93 ? 2.505 -15.322 -13.190 1.00 72.00 93 PRO A C 1
ATOM 739 O O . PRO A 1 93 ? 1.432 -15.471 -12.607 1.00 72.00 93 PRO A O 1
ATOM 742 N N . SER A 1 94 ? 2.699 -15.792 -14.424 1.00 73.06 94 SER A N 1
ATOM 743 C CA . SER A 1 94 ? 1.658 -16.516 -15.162 1.00 73.06 94 SER A CA 1
ATOM 744 C C . SER A 1 94 ? 1.356 -17.875 -14.522 1.00 73.06 94 SER A C 1
ATOM 746 O O . SER A 1 94 ? 2.272 -18.634 -14.209 1.00 73.06 94 SER A O 1
ATOM 748 N N . GLY A 1 95 ? 0.070 -18.208 -14.382 1.00 71.81 95 GLY A N 1
ATOM 749 C CA . GLY A 1 95 ? -0.372 -19.545 -13.967 1.00 71.81 95 GLY A CA 1
ATOM 750 C C . GLY A 1 95 ? -0.338 -19.820 -12.462 1.00 71.81 95 GLY A C 1
ATOM 751 O O . GLY A 1 95 ? -0.506 -20.974 -12.071 1.00 71.81 95 GLY A O 1
ATOM 752 N N . ARG A 1 96 ? -0.145 -18.797 -11.619 1.00 83.19 96 ARG A N 1
ATOM 753 C CA . ARG A 1 96 ? -0.366 -18.905 -10.171 1.00 83.19 96 ARG A CA 1
ATOM 754 C C . ARG A 1 96 ? -1.080 -17.684 -9.601 1.00 83.19 96 ARG A C 1
ATOM 756 O O . ARG A 1 96 ? -1.040 -16.592 -10.176 1.00 83.19 96 ARG A O 1
ATOM 763 N N . ASP A 1 97 ? -1.692 -17.889 -8.446 1.00 82.94 97 ASP A N 1
ATOM 764 C CA . ASP A 1 97 ? -2.219 -16.808 -7.623 1.00 82.94 97 ASP A CA 1
ATOM 765 C C . ASP A 1 97 ? -1.075 -16.077 -6.915 1.00 82.94 97 ASP A C 1
ATOM 767 O O . ASP A 1 97 ? 0.015 -16.632 -6.702 1.00 82.94 97 ASP A O 1
ATOM 771 N N . LEU A 1 98 ? -1.317 -14.806 -6.593 1.00 86.25 98 LEU A N 1
ATOM 772 C CA . LEU A 1 98 ? -0.373 -13.998 -5.834 1.00 86.25 98 LEU A CA 1
ATOM 773 C C . LEU A 1 98 ? -0.277 -14.530 -4.409 1.00 86.25 98 LEU A C 1
ATOM 775 O O . LEU A 1 98 ? -1.275 -14.903 -3.795 1.00 86.25 98 LEU A O 1
ATOM 779 N N . TYR A 1 99 ? 0.939 -14.551 -3.874 1.00 86.31 99 TYR A N 1
ATOM 780 C CA . TYR A 1 99 ? 1.113 -14.800 -2.457 1.00 86.31 99 TYR A CA 1
ATOM 781 C C . TYR A 1 99 ? 0.571 -13.621 -1.648 1.00 86.31 99 TYR A C 1
ATOM 783 O O . TYR A 1 99 ? 0.569 -12.472 -2.090 1.00 86.31 99 TYR A O 1
ATOM 791 N N . GLU A 1 100 ? 0.185 -13.912 -0.413 1.00 88.19 100 GLU A N 1
ATOM 792 C CA . GLU A 1 100 ? -0.269 -12.920 0.559 1.00 88.19 100 GLU A CA 1
ATOM 793 C C . GLU A 1 100 ? 0.732 -11.759 0.696 1.00 88.19 100 GLU A C 1
ATOM 795 O O . GLU A 1 100 ? 0.358 -10.599 0.587 1.00 88.19 100 GLU A O 1
ATOM 800 N N . TRP A 1 101 ? 2.032 -12.045 0.804 1.00 85.25 101 TRP A N 1
ATOM 801 C CA . TRP A 1 101 ? 3.060 -11.002 0.912 1.00 85.25 101 TRP A CA 1
ATOM 802 C C . TRP A 1 101 ? 3.222 -10.148 -0.359 1.00 85.25 101 TRP A C 1
ATOM 804 O O . TRP A 1 101 ? 3.661 -9.006 -0.256 1.00 85.25 101 TRP A O 1
ATOM 814 N N . GLU A 1 102 ? 2.877 -10.672 -1.543 1.00 89.38 102 GLU A N 1
ATOM 815 C CA . GLU A 1 102 ? 2.918 -9.916 -2.804 1.00 89.38 102 GLU A CA 1
ATOM 816 C C . GLU A 1 102 ? 1.779 -8.893 -2.837 1.00 89.38 102 GLU A C 1
ATOM 818 O O . GLU A 1 102 ? 2.010 -7.710 -3.081 1.00 89.38 102 GLU A O 1
ATOM 823 N N . SER A 1 103 ? 0.561 -9.338 -2.517 1.00 92.94 103 SER A N 1
ATOM 824 C CA . SER A 1 103 ? -0.618 -8.466 -2.452 1.00 92.94 103 SER A CA 1
ATOM 825 C C . SER A 1 103 ? -0.517 -7.462 -1.300 1.00 92.94 103 SER A C 1
ATOM 827 O O . SER A 1 103 ? -0.744 -6.268 -1.491 1.00 92.94 103 SER A O 1
ATOM 829 N N . GLY A 1 104 ? -0.097 -7.929 -0.121 1.00 91.88 104 GLY A N 1
ATOM 830 C CA . GLY A 1 104 ? 0.112 -7.098 1.062 1.00 91.88 104 GLY A CA 1
ATOM 831 C C . GLY A 1 104 ? 1.228 -6.080 0.846 1.00 91.88 104 GLY A C 1
ATOM 832 O O . GLY A 1 104 ? 1.066 -4.920 1.202 1.00 91.88 104 GLY A O 1
ATOM 833 N N . GLY A 1 105 ? 2.329 -6.467 0.194 1.00 90.44 105 GLY A N 1
ATOM 834 C CA . GLY A 1 105 ? 3.396 -5.542 -0.197 1.00 90.44 105 GLY A CA 1
ATOM 835 C C . GLY A 1 105 ? 2.912 -4.458 -1.160 1.00 90.44 105 GLY A C 1
ATOM 836 O O . GLY A 1 105 ? 3.230 -3.290 -0.971 1.00 90.44 105 GLY A O 1
ATOM 837 N N . LEU A 1 106 ? 2.081 -4.808 -2.146 1.00 93.69 106 LEU A N 1
ATOM 838 C CA . LEU A 1 106 ? 1.515 -3.829 -3.074 1.00 93.69 106 LEU A CA 1
ATOM 839 C C . LEU A 1 106 ? 0.611 -2.811 -2.371 1.00 93.69 106 LEU A C 1
ATOM 841 O O . LEU A 1 106 ? 0.854 -1.604 -2.418 1.00 93.69 106 LEU A O 1
ATOM 845 N N . VAL A 1 107 ? -0.447 -3.311 -1.735 1.00 96.25 107 VAL A N 1
ATOM 846 C CA . VAL A 1 107 ? -1.495 -2.475 -1.142 1.00 96.25 107 VAL A CA 1
ATOM 847 C C . VAL A 1 107 ? -0.956 -1.745 0.087 1.00 96.25 107 VAL A C 1
ATOM 849 O O . VAL A 1 107 ? -1.174 -0.548 0.268 1.00 96.25 107 VAL A O 1
ATOM 852 N N . GLY A 1 108 ? -0.208 -2.452 0.925 1.00 93.38 108 GLY A N 1
ATOM 853 C CA . GLY A 1 108 ? 0.357 -1.916 2.148 1.00 93.38 108 GLY A CA 1
ATOM 854 C C . GLY A 1 108 ? 1.396 -0.829 1.912 1.00 93.38 108 GLY A C 1
ATOM 855 O O . GLY A 1 108 ? 1.280 0.228 2.526 1.00 93.38 108 GLY A O 1
ATOM 856 N N . SER A 1 109 ? 2.347 -1.010 0.985 1.00 92.38 109 SER A N 1
ATOM 857 C CA . SER A 1 109 ? 3.367 0.017 0.714 1.00 92.38 109 SER A CA 1
ATOM 858 C C . SER A 1 109 ? 2.757 1.316 0.178 1.00 92.38 109 SER A C 1
ATOM 860 O O . SER A 1 109 ? 3.175 2.405 0.577 1.00 92.38 109 SER A O 1
ATOM 862 N N . ILE A 1 110 ? 1.737 1.233 -0.686 1.00 94.81 110 ILE A N 1
ATOM 863 C CA . ILE A 1 110 ? 1.039 2.424 -1.196 1.00 94.81 110 ILE A CA 1
ATOM 864 C C . ILE A 1 110 ? 0.244 3.099 -0.067 1.00 94.81 110 ILE A C 1
ATOM 866 O O . ILE A 1 110 ? 0.352 4.315 0.111 1.00 94.81 110 ILE A O 1
ATOM 870 N N . ALA A 1 111 ? -0.511 2.330 0.726 1.00 94.94 111 ALA A N 1
ATOM 871 C CA . ALA A 1 111 ? -1.295 2.855 1.846 1.00 94.94 111 ALA A CA 1
ATOM 872 C C . ALA A 1 111 ? -0.409 3.483 2.941 1.00 94.94 111 ALA A C 1
ATOM 874 O O . ALA A 1 111 ? -0.730 4.538 3.501 1.00 94.94 111 ALA A O 1
ATOM 875 N N . ASP A 1 112 ? 0.738 2.867 3.233 1.00 93.06 112 ASP A N 1
ATOM 876 C CA . ASP A 1 112 ? 1.662 3.315 4.273 1.00 93.06 112 ASP A CA 1
ATOM 877 C C . ASP A 1 112 ? 2.563 4.477 3.820 1.00 93.06 112 ASP A C 1
ATOM 879 O O . ASP A 1 112 ? 3.107 5.201 4.655 1.00 93.06 112 ASP A O 1
ATOM 883 N N . SER A 1 113 ? 2.625 4.776 2.520 1.00 90.06 113 SER A N 1
ATOM 884 C CA . SER A 1 113 ? 3.474 5.855 2.015 1.00 90.06 113 SER A CA 1
ATOM 885 C C . SER A 1 113 ? 3.180 7.216 2.658 1.00 90.06 113 SER A C 1
ATOM 887 O O . SER A 1 113 ? 2.059 7.740 2.617 1.00 90.06 113 SER A O 1
ATOM 889 N N . SER A 1 114 ? 4.237 7.815 3.206 1.00 84.00 114 SER A N 1
ATOM 890 C CA . SER A 1 114 ? 4.294 9.208 3.659 1.00 84.00 114 SER A CA 1
ATOM 891 C C . SER A 1 114 ? 4.672 10.187 2.543 1.00 84.00 114 SER A C 1
ATOM 893 O O . SER A 1 114 ? 4.569 11.395 2.735 1.00 84.00 114 SER A O 1
ATOM 895 N N . THR A 1 115 ? 5.118 9.681 1.386 1.00 78.56 115 THR A N 1
ATOM 896 C CA . THR A 1 115 ? 5.534 10.506 0.236 1.00 78.56 115 THR A CA 1
ATOM 897 C C . THR A 1 115 ? 4.337 10.944 -0.605 1.00 78.56 115 THR A C 1
ATOM 899 O O . THR A 1 115 ? 4.350 12.029 -1.180 1.00 78.56 115 THR A O 1
ATOM 902 N N . LEU A 1 116 ? 3.301 10.106 -0.668 1.00 83.88 116 LEU A N 1
ATOM 903 C CA . LEU A 1 116 ? 2.074 10.389 -1.403 1.00 83.88 116 LEU A CA 1
ATOM 904 C C . LEU A 1 116 ? 1.158 11.294 -0.575 1.00 83.88 116 LEU A C 1
ATOM 906 O O . LEU A 1 116 ? 0.883 10.995 0.590 1.00 83.88 116 LEU A O 1
ATOM 910 N N . ASP A 1 117 ? 0.645 12.369 -1.178 1.00 86.69 117 ASP A N 1
ATOM 911 C CA . ASP A 1 117 ? -0.515 13.069 -0.622 1.00 86.69 117 ASP A CA 1
ATOM 912 C C . ASP A 1 117 ? -1.777 12.184 -0.721 1.00 86.69 117 ASP A C 1
ATOM 914 O O . ASP A 1 117 ? -1.788 11.183 -1.439 1.00 86.69 117 ASP A O 1
ATOM 918 N N . GLY A 1 118 ? -2.837 12.504 0.030 1.00 86.50 118 GLY A N 1
ATOM 919 C CA . GLY A 1 118 ? -4.020 11.631 0.128 1.00 86.50 118 GLY A CA 1
ATOM 920 C C . GLY A 1 118 ? -4.711 11.363 -1.214 1.00 86.50 118 GLY A C 1
ATOM 921 O O . GLY A 1 118 ? -5.128 10.235 -1.489 1.00 86.50 118 GLY A O 1
ATOM 922 N N . LYS A 1 119 ? -4.764 12.366 -2.099 1.00 91.12 119 LYS A N 1
ATOM 923 C CA . LYS A 1 119 ? -5.396 12.215 -3.412 1.00 91.12 119 LYS A CA 1
ATOM 924 C C . LYS A 1 119 ? -4.536 11.356 -4.335 1.00 91.12 119 LYS A C 1
ATOM 926 O O . LYS A 1 119 ? -5.034 10.387 -4.899 1.00 91.12 119 LYS A O 1
ATOM 931 N N . LEU A 1 120 ? -3.244 11.663 -4.440 1.00 92.69 120 LEU A N 1
ATOM 932 C CA . LEU A 1 120 ? -2.304 10.904 -5.257 1.00 92.69 120 LEU A CA 1
ATOM 933 C C . LEU A 1 120 ? -2.203 9.450 -4.784 1.00 92.69 120 LEU A C 1
ATOM 935 O O . LEU A 1 120 ? -2.166 8.544 -5.611 1.00 92.69 120 LEU A O 1
ATOM 939 N N . ARG A 1 121 ? -2.208 9.214 -3.467 1.00 94.88 121 ARG A N 1
ATOM 940 C CA . ARG A 1 121 ? -2.239 7.866 -2.881 1.00 94.88 121 ARG A CA 1
ATOM 941 C C . ARG A 1 121 ? -3.455 7.080 -3.351 1.00 94.88 121 ARG A C 1
ATOM 943 O O . ARG A 1 121 ? -3.316 5.931 -3.760 1.00 94.88 121 ARG A O 1
ATOM 950 N N . THR A 1 122 ? -4.623 7.712 -3.328 1.00 95.62 122 THR A N 1
ATOM 951 C CA . THR A 1 122 ? -5.885 7.106 -3.762 1.00 95.62 122 THR A CA 1
ATOM 952 C C . THR A 1 122 ? -5.882 6.812 -5.264 1.00 95.62 122 THR A C 1
ATOM 954 O O . THR A 1 122 ? -6.254 5.712 -5.677 1.00 95.62 122 THR A O 1
ATOM 957 N N . ASP A 1 123 ? -5.405 7.753 -6.082 1.00 95.56 123 ASP A N 1
ATOM 958 C CA . ASP A 1 123 ? -5.324 7.598 -7.539 1.00 95.56 123 ASP A CA 1
ATOM 959 C C . ASP A 1 123 ? -4.338 6.482 -7.934 1.00 95.56 123 ASP A C 1
ATOM 961 O O . ASP A 1 123 ? -4.656 5.634 -8.769 1.00 95.56 123 ASP A O 1
ATOM 965 N N . ILE A 1 124 ? -3.167 6.425 -7.287 1.00 95.31 124 ILE A N 1
ATOM 966 C CA . ILE A 1 124 ? -2.174 5.362 -7.496 1.00 95.31 124 ILE A CA 1
ATOM 967 C C . ILE A 1 124 ? -2.703 4.007 -7.014 1.00 95.31 124 ILE A C 1
ATOM 969 O O . ILE A 1 124 ? -2.499 3.009 -7.702 1.00 95.31 124 ILE A O 1
ATOM 973 N N . MET A 1 125 ? -3.397 3.953 -5.871 1.00 97.06 125 MET A N 1
ATOM 974 C CA . MET A 1 125 ? -4.005 2.713 -5.378 1.00 97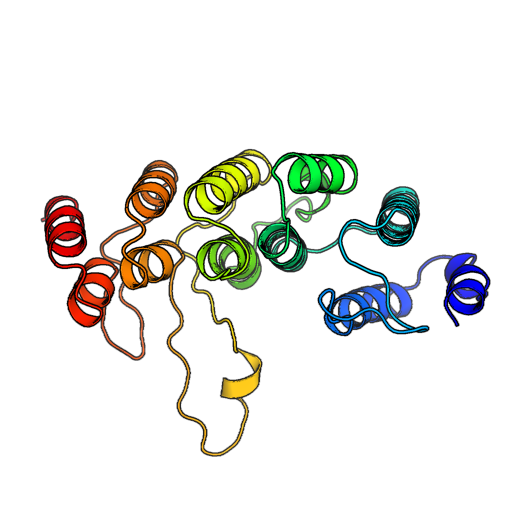.06 125 MET A CA 1
ATOM 975 C C . MET A 1 125 ? -5.010 2.156 -6.388 1.00 97.06 125 MET A C 1
ATOM 977 O O . MET A 1 125 ? -4.943 0.981 -6.741 1.00 97.06 125 MET A O 1
ATOM 981 N N . ARG A 1 126 ? -5.911 3.006 -6.896 1.00 96.25 126 ARG A N 1
ATOM 982 C CA . ARG A 1 126 ? -6.895 2.608 -7.908 1.00 96.25 126 ARG A CA 1
ATOM 983 C C . ARG A 1 126 ? -6.208 2.068 -9.160 1.00 96.25 126 ARG A C 1
ATOM 985 O O . ARG A 1 126 ? -6.525 0.972 -9.610 1.00 96.25 126 ARG A O 1
ATOM 992 N N . LEU A 1 127 ? -5.214 2.800 -9.661 1.00 94.94 127 LEU A N 1
ATOM 993 C CA . LEU A 1 127 ? -4.436 2.399 -10.828 1.00 94.94 127 LEU A CA 1
ATOM 994 C C . LEU A 1 127 ? -3.744 1.041 -10.623 1.00 94.94 127 LEU A C 1
ATOM 996 O O . LEU A 1 127 ? -3.774 0.195 -11.514 1.00 94.94 127 LEU A O 1
ATOM 1000 N N . ALA A 1 128 ? -3.143 0.813 -9.453 1.00 94.12 128 ALA A N 1
ATOM 1001 C CA . ALA A 1 128 ? -2.468 -0.438 -9.124 1.00 94.12 128 ALA A CA 1
ATOM 1002 C C . ALA A 1 128 ? -3.435 -1.635 -9.104 1.00 94.12 128 ALA A C 1
ATOM 1004 O O . ALA A 1 128 ? -3.128 -2.676 -9.689 1.00 94.12 128 ALA A O 1
ATOM 1005 N N . LEU A 1 129 ? -4.606 -1.473 -8.478 1.00 94.31 129 LEU A N 1
ATOM 1006 C CA . LEU A 1 129 ? -5.633 -2.516 -8.382 1.00 94.31 129 LEU A CA 1
ATOM 1007 C C . LEU A 1 129 ? -6.312 -2.813 -9.728 1.00 94.31 129 LEU A C 1
ATOM 1009 O O . LEU A 1 129 ? -6.705 -3.949 -9.973 1.00 94.31 129 LEU A O 1
ATOM 1013 N N . GLU A 1 130 ? -6.428 -1.824 -10.617 1.00 92.69 130 GLU A N 1
ATOM 1014 C CA . GLU A 1 130 ? -6.928 -2.020 -11.986 1.00 92.69 130 GLU A CA 1
ATOM 1015 C C . GLU A 1 130 ? -5.894 -2.708 -12.889 1.00 92.69 130 GLU A C 1
ATOM 1017 O O . GLU A 1 130 ? -6.246 -3.499 -13.765 1.00 92.69 130 GLU A O 1
ATOM 1022 N N . CYS A 1 131 ? -4.608 -2.418 -12.683 1.00 90.62 131 CYS A N 1
ATOM 1023 C CA . CYS A 1 131 ? -3.527 -2.949 -13.509 1.00 90.62 131 CYS A CA 1
ATOM 1024 C C . CYS A 1 131 ? -3.146 -4.394 -13.161 1.00 90.62 131 CYS A C 1
ATOM 1026 O O . CYS A 1 131 ? -2.633 -5.110 -14.027 1.00 90.62 131 CYS A O 1
ATOM 1028 N N . ILE A 1 132 ? -3.346 -4.822 -11.911 1.00 90.00 132 ILE A N 1
ATOM 1029 C CA . ILE A 1 132 ? -2.901 -6.129 -11.414 1.00 90.00 132 ILE A CA 1
ATOM 1030 C C . ILE A 1 132 ? -4.116 -6.949 -10.984 1.00 90.00 132 ILE A C 1
ATOM 1032 O O . ILE A 1 132 ? -4.690 -6.760 -9.917 1.00 90.00 132 ILE A O 1
ATOM 1036 N N . GLU A 1 133 ? -4.487 -7.913 -11.822 1.00 88.38 133 GLU A N 1
ATOM 1037 C CA . GLU A 1 133 ? -5.569 -8.846 -11.516 1.00 88.38 133 GLU A CA 1
ATOM 1038 C C . GLU A 1 133 ? -5.152 -9.840 -10.420 1.00 88.38 133 GLU A C 1
ATOM 1040 O O . GLU A 1 133 ? -4.048 -10.391 -10.461 1.00 88.38 133 GLU A O 1
ATOM 1045 N N . GLY A 1 134 ? -6.069 -10.139 -9.495 1.00 88.50 134 GLY A N 1
ATOM 1046 C CA . GLY A 1 134 ? -5.877 -11.156 -8.455 1.00 88.50 134 GLY A CA 1
ATOM 1047 C C . GLY A 1 134 ? -5.157 -10.659 -7.200 1.00 88.50 134 GLY A C 1
ATOM 1048 O O . GLY A 1 134 ? -4.700 -11.481 -6.410 1.00 88.50 134 GLY A O 1
ATOM 1049 N N . VAL A 1 135 ? -5.036 -9.339 -7.018 1.00 92.81 135 VAL A N 1
ATOM 1050 C CA . VAL A 1 135 ? -4.538 -8.740 -5.771 1.00 92.81 135 VAL A CA 1
ATOM 1051 C C . VAL A 1 135 ? -5.536 -8.997 -4.646 1.00 92.81 135 VAL A C 1
ATOM 1053 O O . VAL A 1 135 ? -6.693 -8.589 -4.729 1.00 92.81 135 VAL A O 1
ATOM 1056 N N . ASP A 1 136 ? -5.072 -9.634 -3.574 1.00 94.88 136 ASP A N 1
ATOM 1057 C CA . ASP A 1 136 ? -5.837 -9.742 -2.334 1.00 94.88 136 ASP A CA 1
ATOM 1058 C C . ASP A 1 136 ? -5.667 -8.467 -1.496 1.00 94.88 136 ASP A C 1
ATOM 1060 O O . ASP A 1 136 ? -4.658 -8.269 -0.818 1.00 94.88 136 ASP A O 1
ATOM 1064 N N . VAL A 1 137 ? -6.677 -7.597 -1.523 1.00 95.81 137 VAL A N 1
ATOM 1065 C CA . VAL A 1 137 ? -6.696 -6.340 -0.753 1.00 95.81 137 VAL A CA 1
ATOM 1066 C C . VAL A 1 137 ? -6.742 -6.542 0.766 1.00 95.81 137 VAL A C 1
ATOM 1068 O O . VAL A 1 137 ? -6.485 -5.602 1.521 1.00 95.81 137 VAL A O 1
ATOM 1071 N N . ASN A 1 138 ? -7.056 -7.755 1.228 1.00 95.88 138 ASN A N 1
ATOM 1072 C CA . ASN A 1 138 ? -7.078 -8.110 2.645 1.00 95.88 138 ASN A CA 1
ATOM 1073 C C . ASN A 1 138 ? -5.750 -8.696 3.126 1.00 95.88 138 ASN A C 1
ATOM 1075 O O . ASN A 1 138 ? -5.633 -9.019 4.309 1.00 95.88 138 ASN A O 1
ATOM 1079 N N . ALA A 1 139 ? -4.762 -8.832 2.241 1.00 94.38 139 ALA A N 1
ATOM 1080 C CA . ALA A 1 139 ? -3.480 -9.385 2.612 1.00 94.38 139 ALA A CA 1
ATOM 1081 C C . ALA A 1 139 ? -2.760 -8.480 3.637 1.00 94.38 139 ALA A C 1
ATOM 1083 O O . ALA A 1 139 ? -2.656 -7.264 3.432 1.00 94.38 139 ALA A O 1
ATOM 1084 N N . PRO A 1 140 ? -2.254 -9.042 4.746 1.00 91.50 140 PRO A N 1
ATOM 1085 C CA . PRO A 1 140 ? -1.502 -8.313 5.745 1.00 91.50 140 PRO A CA 1
ATOM 1086 C C . PRO A 1 140 ? -0.164 -7.820 5.199 1.00 91.50 140 PRO A C 1
ATOM 1088 O O . PRO A 1 140 ? 0.595 -8.529 4.537 1.00 91.50 140 PRO A O 1
ATOM 1091 N N . PHE A 1 141 ? 0.151 -6.595 5.579 1.00 89.12 141 PHE A N 1
ATOM 1092 C CA . PHE A 1 141 ? 1.379 -5.891 5.286 1.00 89.12 141 PHE A CA 1
ATOM 1093 C C . PHE A 1 141 ? 2.176 -5.662 6.568 1.00 89.12 141 PHE A C 1
ATOM 1095 O O . PHE A 1 141 ? 1.623 -5.363 7.627 1.00 89.12 141 PHE A O 1
ATOM 1102 N N . ASN A 1 142 ? 3.497 -5.783 6.462 1.00 83.62 142 ASN A N 1
ATOM 1103 C CA . ASN A 1 142 ? 4.423 -5.378 7.508 1.00 83.62 142 ASN A CA 1
ATOM 1104 C C . ASN A 1 142 ? 5.532 -4.525 6.884 1.00 83.62 142 ASN A C 1
ATOM 1106 O O . ASN A 1 142 ? 6.376 -5.058 6.160 1.00 83.62 142 ASN A O 1
ATOM 1110 N N . SER A 1 143 ? 5.551 -3.227 7.193 1.00 70.56 143 SER A N 1
ATOM 1111 C CA . SER A 1 143 ? 6.576 -2.291 6.714 1.00 70.56 143 SER A CA 1
ATOM 1112 C C . SER A 1 143 ? 7.982 -2.638 7.217 1.00 70.56 143 SER A C 1
ATOM 1114 O O . SER A 1 143 ? 8.966 -2.379 6.527 1.00 70.56 143 SER A O 1
ATOM 1116 N N . ASN A 1 144 ? 8.084 -3.316 8.365 1.00 72.06 144 ASN A N 1
ATOM 1117 C CA . ASN A 1 144 ? 9.335 -3.664 9.032 1.00 72.06 144 ASN A CA 1
ATOM 1118 C C . ASN A 1 144 ? 9.450 -5.173 9.298 1.00 72.06 144 ASN A C 1
ATOM 1120 O O . ASN A 1 144 ? 9.883 -5.593 10.370 1.00 72.06 144 ASN A O 1
ATOM 1124 N N . ALA A 1 145 ? 9.111 -6.012 8.315 1.00 69.94 145 ALA A N 1
ATOM 1125 C CA . ALA A 1 145 ? 9.180 -7.472 8.466 1.00 69.94 145 ALA A CA 1
ATOM 1126 C C . ALA A 1 145 ? 10.561 -7.992 8.915 1.00 69.94 145 ALA A C 1
ATOM 1128 O O . ALA A 1 145 ? 10.643 -9.014 9.585 1.00 69.94 145 ALA A O 1
ATOM 1129 N N . TRP A 1 146 ? 11.645 -7.282 8.584 1.00 69.81 146 TRP A N 1
ATOM 1130 C CA . TRP A 1 146 ? 13.007 -7.626 9.006 1.00 69.81 146 TRP A CA 1
ATOM 1131 C C . TRP A 1 146 ? 13.279 -7.353 10.497 1.00 69.81 146 TRP A C 1
ATOM 1133 O O . TRP A 1 146 ? 14.203 -7.936 11.063 1.00 69.81 146 TRP A O 1
ATOM 1143 N N . GLU A 1 147 ? 12.500 -6.483 11.150 1.00 71.19 147 GLU A N 1
ATOM 1144 C CA . GLU A 1 147 ? 12.635 -6.203 12.586 1.00 71.19 147 GLU A CA 1
ATOM 1145 C C . GLU A 1 147 ? 12.049 -7.324 13.455 1.00 71.19 147 GLU A C 1
ATOM 1147 O O . GLU A 1 147 ? 12.479 -7.473 14.601 1.00 71.19 147 GLU A O 1
ATOM 1152 N N . ASP A 1 148 ? 11.125 -8.134 12.916 1.00 71.88 148 ASP A N 1
ATOM 1153 C CA . ASP A 1 148 ? 10.502 -9.268 13.621 1.00 71.88 148 ASP A CA 1
ATOM 1154 C C . ASP A 1 148 ? 11.536 -10.339 14.029 1.00 71.88 148 ASP A C 1
ATOM 1156 O O . ASP A 1 148 ? 11.351 -11.021 15.040 1.00 71.88 148 ASP A O 1
ATOM 1160 N N . ASP A 1 149 ? 12.630 -10.465 13.270 1.00 73.25 149 ASP A N 1
ATOM 1161 C CA . ASP A 1 149 ? 13.692 -11.454 13.495 1.00 73.25 149 ASP A CA 1
ATOM 1162 C C . ASP A 1 149 ? 14.786 -10.961 14.464 1.00 73.25 149 ASP A C 1
ATOM 1164 O O . ASP A 1 149 ? 15.676 -11.724 14.855 1.00 73.25 149 ASP A O 1
ATOM 1168 N N . LEU A 1 150 ? 14.747 -9.689 14.881 1.00 78.56 150 LEU A N 1
ATOM 1169 C CA . LEU A 1 150 ? 15.743 -9.135 15.794 1.00 78.56 150 LEU A CA 1
ATOM 1170 C C . LEU A 1 150 ? 15.468 -9.546 17.253 1.00 78.56 150 LEU A C 1
ATOM 1172 O O . LEU A 1 150 ? 14.359 -9.362 17.765 1.00 78.56 150 LEU A O 1
ATOM 1176 N N . PRO A 1 151 ? 16.489 -10.021 17.991 1.00 81.94 151 PRO A N 1
ATOM 1177 C CA . PRO A 1 151 ? 16.312 -10.454 19.370 1.00 81.94 151 PRO A CA 1
ATOM 1178 C C . PRO A 1 151 ? 15.859 -9.294 20.268 1.00 81.94 151 PRO A C 1
ATOM 1180 O O . PRO A 1 151 ? 16.477 -8.231 20.308 1.00 81.94 151 PRO A O 1
ATOM 1183 N N . GLY A 1 152 ? 14.775 -9.514 21.016 1.00 81.69 152 GLY A N 1
ATOM 1184 C CA . GLY A 1 152 ? 14.232 -8.546 21.975 1.00 81.69 152 GLY A CA 1
ATOM 1185 C C . GLY A 1 152 ? 13.360 -7.438 21.372 1.00 81.69 152 GLY A C 1
ATOM 1186 O O . GLY A 1 152 ? 12.867 -6.595 22.125 1.00 81.69 152 GLY A O 1
ATOM 1187 N N . ARG A 1 153 ? 13.125 -7.425 20.052 1.00 78.81 153 ARG A N 1
ATOM 1188 C CA . ARG A 1 153 ? 12.121 -6.540 19.443 1.00 78.81 153 ARG A CA 1
ATOM 1189 C C . ARG A 1 153 ? 10.712 -7.076 19.699 1.00 78.81 153 ARG A C 1
ATOM 1191 O O . ARG A 1 153 ? 10.472 -8.281 19.717 1.00 78.81 153 ARG A O 1
ATOM 1198 N N . LYS A 1 154 ? 9.765 -6.159 19.916 1.00 75.81 154 LYS A N 1
ATOM 1199 C CA . LYS A 1 154 ? 8.339 -6.499 19.881 1.00 75.81 154 LYS A CA 1
ATOM 1200 C C . LYS A 1 154 ? 7.944 -6.671 18.420 1.00 75.81 154 LYS A C 1
ATOM 1202 O O . LYS A 1 154 ? 8.320 -5.832 17.606 1.00 75.81 154 LYS A O 1
ATOM 1207 N N . ARG A 1 155 ? 7.186 -7.727 18.122 1.00 75.62 155 ARG A N 1
ATOM 1208 C CA . ARG A 1 155 ? 6.617 -7.931 16.787 1.00 75.62 155 ARG A CA 1
ATOM 1209 C C . ARG A 1 155 ? 5.793 -6.716 16.378 1.00 75.62 155 ARG A C 1
ATOM 1211 O O . ARG A 1 155 ? 5.060 -6.165 17.206 1.00 75.62 155 ARG A O 1
ATOM 1218 N N . THR A 1 156 ? 5.929 -6.317 15.123 1.00 81.12 156 THR A N 1
ATOM 1219 C CA . THR A 1 156 ? 5.168 -5.207 14.547 1.00 81.12 156 THR A CA 1
ATOM 1220 C C . THR A 1 156 ? 3.797 -5.698 14.065 1.00 81.12 156 THR A C 1
ATOM 1222 O O . THR A 1 156 ? 3.703 -6.812 13.538 1.00 81.12 156 THR A O 1
ATOM 1225 N N . PRO A 1 157 ? 2.712 -4.921 14.278 1.00 84.69 157 PRO A N 1
ATOM 1226 C CA . PRO A 1 157 ? 1.379 -5.274 13.794 1.00 84.69 157 PRO A CA 1
ATOM 1227 C C . PRO A 1 157 ? 1.377 -5.512 12.286 1.00 84.69 157 PRO A C 1
ATOM 1229 O O . PRO A 1 157 ? 1.945 -4.720 11.533 1.00 84.69 157 PRO A O 1
ATOM 1232 N N . ARG A 1 158 ? 0.719 -6.584 11.843 1.00 90.62 158 ARG A N 1
ATOM 1233 C CA . ARG A 1 158 ? 0.595 -6.905 10.415 1.00 90.62 158 ARG A CA 1
ATOM 1234 C C . ARG A 1 158 ? -0.742 -6.421 9.881 1.00 90.62 158 ARG A C 1
ATOM 1236 O O . ARG A 1 158 ? -1.742 -7.125 9.973 1.00 90.62 158 ARG A O 1
ATOM 1243 N N . MET A 1 159 ? -0.757 -5.207 9.355 1.00 93.00 159 MET A N 1
ATOM 1244 C CA . MET A 1 159 ? -1.992 -4.499 9.039 1.00 93.00 159 MET A CA 1
ATOM 1245 C C . MET A 1 159 ? -2.448 -4.752 7.602 1.00 93.00 159 MET A C 1
ATOM 1247 O O . MET A 1 159 ? -1.628 -4.791 6.693 1.00 93.00 159 MET A O 1
ATOM 1251 N N . THR A 1 160 ? -3.751 -4.876 7.359 1.00 96.19 160 THR A N 1
ATOM 1252 C CA . THR A 1 160 ? -4.295 -4.817 5.992 1.00 96.19 160 THR A CA 1
ATOM 1253 C C . THR A 1 160 ? -4.233 -3.390 5.448 1.00 96.19 160 THR A C 1
ATOM 1255 O O . THR A 1 160 ? -4.142 -2.427 6.215 1.00 96.19 160 THR A O 1
ATOM 1258 N N . GLY A 1 161 ? -4.366 -3.223 4.128 1.00 96.31 161 GLY A N 1
ATOM 1259 C CA . GLY A 1 161 ? -4.450 -1.890 3.519 1.00 96.31 161 GLY A CA 1
ATOM 1260 C C . GLY A 1 161 ? -5.523 -1.005 4.161 1.00 96.31 161 GLY A C 1
ATOM 1261 O O . GLY A 1 161 ? -5.281 0.172 4.424 1.00 96.31 161 GLY A O 1
ATOM 1262 N N . LEU A 1 162 ? -6.688 -1.586 4.480 1.00 97.62 162 LEU A N 1
ATOM 1263 C CA . LEU A 1 162 ? -7.797 -0.856 5.097 1.00 97.62 162 LEU A CA 1
ATOM 1264 C C . LEU A 1 162 ? -7.470 -0.437 6.533 1.00 97.62 162 LEU A C 1
ATOM 1266 O O . LEU A 1 162 ? -7.781 0.681 6.931 1.00 97.62 162 LEU A O 1
ATOM 1270 N N . GLN A 1 163 ? -6.805 -1.299 7.306 1.00 96.81 163 GLN A N 1
ATOM 1271 C CA . GLN A 1 163 ? -6.348 -0.948 8.652 1.00 96.81 163 GLN A CA 1
ATOM 1272 C C . GLN A 1 163 ? -5.309 0.185 8.610 1.00 96.81 163 GLN A C 1
ATOM 1274 O O . GLN A 1 163 ? -5.372 1.091 9.441 1.00 96.81 163 GLN A O 1
ATOM 1279 N N . VAL A 1 164 ? -4.392 0.180 7.631 1.00 95.56 164 VAL A N 1
ATOM 1280 C CA . VAL A 1 164 ? -3.416 1.270 7.438 1.00 95.56 164 VAL A CA 1
ATOM 1281 C C . VAL A 1 164 ? -4.129 2.579 7.093 1.00 95.56 164 VAL A C 1
ATOM 1283 O O . VAL A 1 164 ? -3.887 3.587 7.760 1.00 95.56 164 VAL A O 1
ATOM 1286 N N . ALA A 1 165 ? -5.050 2.571 6.124 1.00 96.50 165 ALA A N 1
ATOM 1287 C CA . ALA A 1 165 ? -5.837 3.748 5.750 1.00 96.50 165 ALA A CA 1
ATOM 1288 C C . ALA A 1 165 ? -6.632 4.308 6.945 1.00 96.50 165 ALA A C 1
ATOM 1290 O O . ALA A 1 165 ? -6.562 5.502 7.246 1.00 96.50 165 ALA A O 1
ATOM 1291 N N . ALA A 1 166 ? -7.300 3.428 7.695 1.00 97.12 166 ALA A N 1
ATOM 1292 C CA . ALA A 1 166 ? -8.079 3.785 8.874 1.00 97.12 166 ALA A CA 1
ATOM 1293 C C . ALA A 1 166 ? -7.219 4.396 9.992 1.00 97.12 166 ALA A C 1
ATOM 1295 O O . ALA A 1 166 ? -7.603 5.395 10.599 1.00 97.12 166 ALA A O 1
ATOM 1296 N N . SER A 1 167 ? -6.019 3.853 10.219 1.00 95.62 167 SER A N 1
ATOM 1297 C CA . SER A 1 167 ? -5.059 4.384 11.195 1.00 95.62 167 SER A CA 1
ATOM 1298 C C . SER A 1 167 ? -4.596 5.811 10.875 1.00 95.62 167 SER A C 1
ATOM 1300 O O . SER A 1 167 ? -4.204 6.539 11.783 1.00 95.62 167 SER A O 1
ATOM 1302 N N . LYS A 1 168 ? -4.657 6.216 9.601 1.00 94.38 168 LYS A N 1
ATOM 1303 C CA . LYS A 1 168 ? -4.283 7.555 9.125 1.00 94.38 168 LYS A CA 1
ATOM 1304 C C . LYS A 1 168 ? -5.474 8.504 8.985 1.00 94.38 168 LYS A C 1
ATOM 1306 O O . LYS A 1 168 ? -5.275 9.666 8.638 1.00 94.38 168 LYS A O 1
ATOM 1311 N N . GLY A 1 169 ? -6.697 8.012 9.196 1.00 95.62 169 GLY A N 1
ATOM 1312 C CA . GLY A 1 169 ? -7.911 8.789 8.965 1.00 95.62 169 GLY A CA 1
ATOM 1313 C C . GLY A 1 169 ? -8.216 9.014 7.482 1.00 95.62 169 GLY A C 1
ATOM 1314 O O . GLY A 1 169 ? -8.955 9.938 7.155 1.00 95.62 169 GLY A O 1
ATOM 1315 N N . ASP A 1 170 ? -7.639 8.206 6.589 1.00 95.69 170 ASP A N 1
ATOM 1316 C CA . ASP A 1 170 ? -7.767 8.354 5.137 1.00 95.69 170 ASP A CA 1
ATOM 1317 C C . ASP A 1 170 ? -9.076 7.708 4.656 1.00 95.69 170 ASP A C 1
ATOM 1319 O O . ASP A 1 170 ? -9.143 6.509 4.352 1.00 95.69 170 ASP A O 1
ATOM 1323 N N . ARG A 1 171 ? -10.154 8.499 4.672 1.00 95.88 171 ARG A N 1
ATOM 1324 C CA . ARG A 1 171 ? -11.500 8.040 4.314 1.00 95.88 171 ARG A CA 1
ATOM 1325 C C . ARG A 1 171 ? -11.590 7.678 2.838 1.00 95.88 171 ARG A C 1
ATOM 1327 O O . ARG A 1 171 ? -12.138 6.630 2.510 1.00 95.88 171 ARG A O 1
ATOM 1334 N N . GLU A 1 172 ? -11.043 8.511 1.964 1.00 96.31 172 GLU A N 1
ATOM 1335 C CA . GLU A 1 172 ? -11.081 8.318 0.518 1.00 96.31 172 GLU A CA 1
ATOM 1336 C C . GLU A 1 172 ? -10.366 7.023 0.115 1.00 96.31 172 GLU A C 1
ATOM 1338 O O . GLU A 1 172 ? -10.914 6.222 -0.647 1.00 96.31 172 GLU A O 1
ATOM 1343 N N . LEU A 1 173 ? -9.185 6.756 0.683 1.00 97.19 173 LEU A N 1
ATOM 1344 C CA . LEU A 1 173 ? -8.497 5.487 0.457 1.00 97.19 173 LEU A CA 1
ATOM 1345 C C . LEU A 1 173 ? -9.287 4.301 1.028 1.00 97.19 173 LEU A C 1
ATOM 1347 O O . LEU A 1 173 ? -9.346 3.244 0.398 1.00 97.19 173 LEU A O 1
ATOM 1351 N N . SER A 1 1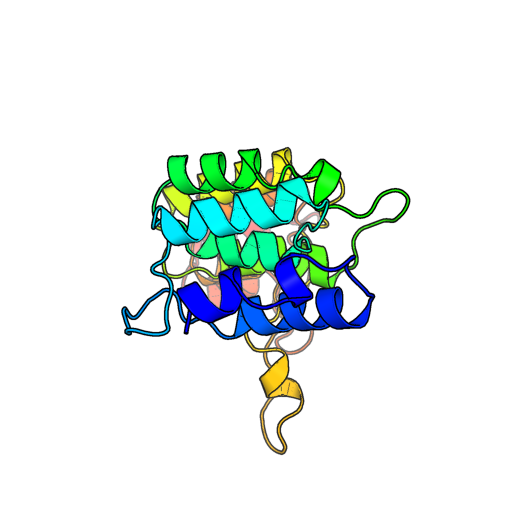74 ? -9.915 4.467 2.196 1.00 97.38 174 SER A N 1
ATOM 1352 C CA . SER A 1 174 ? -10.756 3.425 2.799 1.00 97.38 174 SER A CA 1
ATOM 1353 C C . SER A 1 174 ? -11.934 3.058 1.889 1.00 97.38 174 SER A C 1
ATOM 1355 O O . SER A 1 174 ? -12.200 1.875 1.679 1.00 97.38 174 SER A O 1
ATOM 1357 N N . GLU A 1 175 ? -12.600 4.050 1.290 1.00 96.88 175 GLU A N 1
ATOM 1358 C CA . GLU A 1 175 ? -13.683 3.847 0.320 1.00 96.88 175 GLU A CA 1
ATOM 1359 C C . GLU A 1 175 ? -13.206 3.077 -0.918 1.00 96.88 175 GLU A C 1
ATOM 1361 O O . GLU A 1 175 ? -13.879 2.138 -1.346 1.00 96.88 175 GLU A O 1
ATOM 1366 N N . VAL A 1 176 ? -12.030 3.411 -1.464 1.00 97.38 176 VAL A N 1
ATOM 1367 C CA . VAL A 1 176 ? -11.447 2.667 -2.594 1.00 97.38 176 VAL A CA 1
ATOM 1368 C C . VAL A 1 176 ? -11.166 1.218 -2.216 1.00 97.38 176 VAL A C 1
ATOM 1370 O O . VAL A 1 176 ? -11.557 0.308 -2.941 1.00 97.38 176 VAL A O 1
ATOM 1373 N N . LEU A 1 177 ? -10.540 0.969 -1.070 1.00 97.50 177 LEU A N 1
ATOM 1374 C CA . LEU A 1 177 ? -10.230 -0.396 -0.649 1.00 97.50 177 LEU A CA 1
ATOM 1375 C C . LEU A 1 177 ? -11.503 -1.233 -0.443 1.00 97.50 177 LEU A C 1
ATOM 1377 O O . LEU A 1 177 ? -11.554 -2.383 -0.877 1.00 97.50 177 LEU A O 1
ATOM 1381 N N . LEU A 1 178 ? -12.554 -0.652 0.142 1.00 96.94 178 LEU A N 1
ATOM 1382 C CA . LEU A 1 178 ? -13.855 -1.308 0.314 1.00 96.94 178 LEU A CA 1
ATOM 1383 C C . LEU A 1 178 ? -14.532 -1.622 -1.029 1.00 96.94 178 LEU A C 1
ATOM 1385 O O . LEU A 1 178 ? -15.046 -2.725 -1.206 1.00 96.94 178 LEU A O 1
ATOM 1389 N N . GLN A 1 179 ? -14.482 -0.702 -2.001 1.00 95.88 179 GLN A N 1
ATOM 1390 C CA . GLN A 1 179 ? -14.986 -0.941 -3.365 1.00 95.88 179 GLN A CA 1
ATOM 1391 C C . GLN A 1 179 ? -14.295 -2.131 -4.044 1.00 95.88 179 GLN A C 1
ATOM 1393 O O . GLN A 1 179 ? -14.912 -2.818 -4.855 1.00 95.88 179 GLN A O 1
ATOM 1398 N N . HIS A 1 180 ? -13.037 -2.393 -3.689 1.00 95.81 180 HIS A N 1
ATOM 1399 C CA . HIS A 1 180 ? -12.244 -3.511 -4.194 1.00 95.81 180 HIS A CA 1
ATOM 1400 C C . HIS A 1 180 ? -12.287 -4.764 -3.293 1.00 95.81 180 HIS A C 1
ATOM 1402 O O . HIS A 1 180 ? -11.503 -5.689 -3.495 1.00 95.81 180 HIS A O 1
ATOM 1408 N N . GLY A 1 181 ? -13.216 -4.839 -2.330 1.00 95.12 181 GLY A N 1
ATOM 1409 C CA . GLY A 1 181 ? -13.459 -6.045 -1.529 1.00 95.12 181 GLY A CA 1
ATOM 1410 C C . GLY A 1 181 ? -12.655 -6.142 -0.230 1.00 95.12 181 GLY A C 1
ATOM 1411 O O . GLY A 1 181 ? -12.503 -7.238 0.321 1.00 95.12 181 GLY A O 1
ATOM 1412 N N . ALA A 1 182 ? -12.132 -5.023 0.279 1.00 96.81 182 ALA A N 1
ATOM 1413 C CA . ALA A 1 182 ? -11.575 -4.996 1.625 1.00 96.81 182 ALA A CA 1
ATOM 1414 C C . ALA A 1 182 ? -12.676 -5.273 2.655 1.00 96.81 182 ALA A C 1
ATOM 1416 O O . ALA A 1 182 ? -13.810 -4.817 2.519 1.00 96.81 182 ALA A O 1
ATOM 1417 N N . ARG A 1 183 ? -12.337 -6.023 3.699 1.00 96.44 183 ARG A N 1
ATOM 1418 C CA . ARG A 1 183 ? -13.268 -6.410 4.755 1.00 96.44 183 ARG A CA 1
ATOM 1419 C C . ARG A 1 183 ? -13.014 -5.610 6.028 1.00 96.44 183 ARG A C 1
ATOM 1421 O O . ARG A 1 183 ? -11.871 -5.454 6.458 1.00 96.44 183 ARG A O 1
ATOM 1428 N N . THR A 1 184 ? -14.086 -5.130 6.652 1.00 96.38 184 THR A N 1
ATOM 1429 C CA . THR A 1 184 ? -14.033 -4.354 7.904 1.00 96.38 184 THR A CA 1
ATOM 1430 C C . THR A 1 184 ? -13.865 -5.230 9.147 1.00 96.38 184 THR A C 1
ATOM 1432 O O . THR A 1 184 ? -13.424 -4.738 10.186 1.00 96.38 184 THR A O 1
ATOM 1435 N N . ASP A 1 185 ? -14.177 -6.523 9.039 1.00 94.69 185 ASP A N 1
ATOM 1436 C CA . ASP A 1 185 ? -14.146 -7.508 10.123 1.00 94.69 185 ASP A CA 1
ATOM 1437 C C . ASP A 1 185 ? -12.757 -8.126 10.357 1.00 94.69 185 ASP A C 1
ATOM 1439 O O . ASP A 1 185 ? -12.561 -8.850 11.333 1.00 94.69 185 ASP A O 1
ATOM 1443 N N . VAL A 1 186 ? -11.774 -7.838 9.496 1.00 94.88 186 VAL A N 1
ATOM 1444 C CA . VAL A 1 186 ? -10.418 -8.384 9.631 1.00 94.88 186 VAL A CA 1
ATOM 1445 C C . VAL A 1 186 ? -9.738 -7.782 10.851 1.00 94.88 186 VAL A C 1
ATOM 1447 O O . VAL A 1 186 ? -9.574 -6.564 10.959 1.00 94.88 186 VAL A O 1
ATOM 1450 N N . VAL A 1 187 ? -9.295 -8.661 11.747 1.00 94.81 187 VAL A N 1
ATOM 1451 C CA . VAL A 1 187 ? -8.623 -8.312 12.998 1.00 94.81 187 VAL A CA 1
ATOM 1452 C C . VAL A 1 187 ? -7.124 -8.567 12.876 1.00 94.81 187 VAL A C 1
ATOM 1454 O O . VAL A 1 187 ? -6.701 -9.645 12.463 1.00 94.81 187 VAL A O 1
ATOM 1457 N N . GLU A 1 188 ? -6.313 -7.580 13.252 1.00 93.19 188 GLU A N 1
ATOM 1458 C CA . GLU A 1 188 ? -4.862 -7.735 13.338 1.00 93.19 188 GLU A CA 1
ATOM 1459 C C . GLU A 1 188 ? -4.474 -8.582 14.561 1.00 93.19 188 GLU A C 1
ATOM 1461 O O . GLU A 1 188 ? -4.998 -8.404 15.661 1.00 93.19 188 GLU A O 1
ATOM 1466 N N . TYR A 1 189 ? -3.544 -9.518 14.371 1.00 89.25 189 TYR A N 1
ATOM 1467 C CA . TYR A 1 189 ? -3.247 -10.571 15.344 1.00 89.25 189 TYR A CA 1
ATOM 1468 C C . TYR A 1 189 ? -2.663 -10.070 16.676 1.00 89.25 189 TYR A C 1
ATOM 1470 O O . TYR A 1 189 ? -2.976 -10.621 17.730 1.00 89.25 189 TYR A O 1
ATOM 1478 N N . ILE A 1 190 ? -1.781 -9.068 16.653 1.00 88.69 190 ILE A N 1
ATOM 1479 C CA . ILE A 1 190 ? -1.040 -8.615 17.841 1.00 88.69 190 ILE A CA 1
ATOM 1480 C C . ILE A 1 190 ? -1.887 -7.677 18.701 1.00 88.69 190 ILE A C 1
ATOM 1482 O O . ILE A 1 190 ? -1.872 -7.760 19.929 1.00 88.69 190 ILE A O 1
ATOM 1486 N N . THR A 1 191 ? -2.595 -6.763 18.054 1.00 90.81 191 THR A N 1
ATOM 1487 C CA . THR A 1 191 ? -3.371 -5.695 18.687 1.00 90.81 191 THR A CA 1
ATOM 1488 C C . THR A 1 191 ? -4.816 -6.102 18.945 1.00 90.81 191 THR A C 1
ATOM 1490 O O . THR A 1 191 ? -5.454 -5.533 19.828 1.00 90.81 191 THR A O 1
ATOM 1493 N N . GLY A 1 192 ? -5.342 -7.074 18.193 1.00 94.19 192 GLY A N 1
ATOM 1494 C CA . GLY A 1 192 ? -6.755 -7.439 18.236 1.00 94.19 192 GLY A CA 1
ATOM 1495 C C . GLY A 1 192 ? -7.672 -6.360 17.652 1.00 94.19 192 GLY A C 1
ATOM 1496 O O . GLY A 1 192 ? -8.878 -6.396 17.890 1.00 94.19 192 GLY A O 1
ATOM 1497 N N . LEU A 1 193 ? -7.125 -5.389 16.914 1.00 95.38 193 LEU A N 1
ATOM 1498 C CA . LEU A 1 193 ? -7.889 -4.291 16.331 1.00 95.38 193 LEU A CA 1
ATOM 1499 C C . LEU A 1 193 ? -8.268 -4.597 14.881 1.00 95.38 193 LEU A C 1
ATOM 1501 O O . LEU A 1 193 ? -7.450 -5.067 14.091 1.00 95.38 193 LEU A O 1
ATOM 1505 N N . ASN A 1 194 ? -9.511 -4.283 14.524 1.00 96.12 194 ASN A N 1
ATOM 1506 C CA . ASN A 1 194 ? -9.938 -4.161 13.134 1.00 96.12 194 ASN A CA 1
ATOM 1507 C C . ASN A 1 194 ? -9.722 -2.724 12.622 1.00 96.12 194 ASN A C 1
ATOM 1509 O O . ASN A 1 194 ? -9.195 -1.871 13.341 1.00 96.12 194 ASN A O 1
ATOM 1513 N N . ALA A 1 195 ? -10.138 -2.434 11.386 1.00 97.00 195 ALA A N 1
ATOM 1514 C CA . ALA A 1 195 ? -9.959 -1.109 10.788 1.00 97.00 195 ALA A CA 1
ATOM 1515 C C . ALA A 1 195 ? -10.585 0.017 11.637 1.00 97.00 195 ALA A C 1
ATOM 1517 O O . ALA A 1 195 ? -9.916 1.006 11.938 1.00 97.00 195 ALA A O 1
ATOM 1518 N N . ALA A 1 196 ? -11.822 -0.163 12.114 1.00 97.38 196 ALA A N 1
ATOM 1519 C CA . ALA A 1 196 ? -12.470 0.796 13.010 1.00 97.38 196 ALA A CA 1
ATOM 1520 C C . ALA A 1 196 ? -11.712 0.944 14.343 1.00 97.38 196 ALA A C 1
ATOM 1522 O O . ALA A 1 196 ? -11.572 2.045 14.873 1.00 97.38 196 ALA A O 1
ATOM 1523 N N . GLY A 1 197 ? -11.179 -0.152 14.890 1.00 97.00 197 GLY A N 1
ATOM 1524 C CA . GLY A 1 197 ? -10.328 -0.156 16.080 1.00 97.00 197 GLY A CA 1
ATOM 1525 C C . GLY A 1 197 ? -9.085 0.722 15.922 1.00 97.00 197 GLY A C 1
ATOM 1526 O O . GLY A 1 197 ? -8.827 1.567 16.780 1.00 97.00 197 GLY A O 1
ATOM 1527 N N . PHE A 1 198 ? -8.361 0.584 14.807 1.00 96.50 198 PHE A N 1
ATOM 1528 C CA . PHE A 1 198 ? -7.205 1.432 14.497 1.00 96.50 198 PHE A CA 1
ATOM 1529 C C . PHE A 1 198 ? -7.586 2.905 14.316 1.00 96.50 198 PHE A C 1
ATOM 1531 O O . PHE A 1 198 ? -6.902 3.774 14.860 1.00 96.50 198 PHE A O 1
ATOM 1538 N N . ALA A 1 199 ? -8.693 3.194 13.624 1.00 97.69 199 ALA A N 1
ATOM 1539 C CA . ALA A 1 199 ? -9.199 4.560 13.485 1.00 97.69 199 ALA A CA 1
ATOM 1540 C C . ALA A 1 199 ? -9.494 5.200 14.853 1.00 97.69 199 ALA A C 1
ATOM 1542 O O . ALA A 1 199 ? -9.000 6.294 15.129 1.00 97.69 199 ALA A O 1
ATOM 1543 N N . ARG A 1 200 ? -10.206 4.507 15.759 1.00 97.75 200 ARG A N 1
ATOM 1544 C CA . ARG A 1 200 ? -10.470 5.024 17.119 1.00 97.75 200 ARG A CA 1
ATOM 1545 C C . ARG A 1 200 ? -9.193 5.222 17.919 1.00 97.75 200 ARG A C 1
ATOM 1547 O O . ARG A 1 200 ? -9.041 6.259 18.558 1.00 97.75 200 ARG A O 1
ATOM 1554 N N . ASN A 1 201 ? -8.283 4.248 17.880 1.00 96.50 201 ASN A N 1
ATOM 1555 C CA . ASN A 1 201 ? -7.028 4.311 18.626 1.00 96.50 201 ASN A CA 1
ATOM 1556 C C . ASN A 1 201 ? -6.181 5.533 18.233 1.00 96.50 201 ASN A C 1
ATOM 1558 O O . ASN A 1 201 ? -5.483 6.091 19.075 1.00 96.50 201 ASN A O 1
ATOM 1562 N N . ASN A 1 202 ? -6.292 5.978 16.979 1.00 96.19 202 ASN A N 1
ATOM 1563 C CA . ASN A 1 202 ? -5.577 7.141 16.459 1.00 96.19 202 ASN A CA 1
ATOM 1564 C C . ASN A 1 202 ? -6.420 8.433 16.446 1.00 96.19 202 ASN A C 1
ATOM 1566 O O . ASN A 1 202 ? -5.964 9.461 15.954 1.00 96.19 202 ASN A O 1
ATOM 1570 N N . GLY A 1 203 ? -7.625 8.415 17.029 1.00 97.38 203 GLY A N 1
ATOM 1571 C CA . GLY A 1 203 ? -8.475 9.599 17.201 1.00 97.38 203 GLY A CA 1
ATOM 1572 C C . GLY A 1 203 ? -9.385 9.936 16.015 1.00 97.38 203 GLY A C 1
ATOM 1573 O O . GLY A 1 203 ? -10.055 10.966 16.037 1.00 97.38 203 GLY A O 1
ATOM 1574 N N . HIS A 1 204 ? -9.465 9.076 15.002 1.00 97.81 204 HIS A N 1
ATOM 1575 C CA . HIS A 1 204 ? -10.334 9.238 13.833 1.00 97.81 204 HIS A CA 1
ATOM 1576 C C . HIS A 1 204 ? -11.736 8.666 14.099 1.00 97.81 204 HIS A C 1
ATOM 1578 O O . HIS A 1 204 ? -12.164 7.708 13.456 1.00 97.81 204 HIS A O 1
ATOM 1584 N N . VAL A 1 205 ? -12.440 9.236 15.083 1.00 96.50 205 VAL A N 1
ATOM 1585 C CA . VAL A 1 205 ? -13.734 8.722 15.580 1.00 96.50 205 VAL A CA 1
ATOM 1586 C C . VAL A 1 205 ? -14.790 8.659 14.474 1.00 96.50 205 VAL A C 1
ATOM 1588 O O . VAL A 1 205 ? -15.369 7.597 14.271 1.00 96.50 205 VAL A O 1
ATOM 1591 N N . ASP A 1 206 ? -14.960 9.732 13.695 1.00 97.38 206 ASP A N 1
ATOM 1592 C CA . ASP A 1 206 ? -15.949 9.789 12.606 1.00 97.38 206 ASP A CA 1
ATOM 1593 C C . ASP A 1 206 ? -15.731 8.685 11.556 1.00 97.38 206 ASP A C 1
ATOM 1595 O O . ASP A 1 206 ? -16.680 8.103 11.027 1.00 97.38 206 ASP A O 1
ATOM 1599 N N . LEU A 1 207 ? -14.465 8.375 11.249 1.00 97.38 207 LEU A N 1
ATOM 1600 C CA . LEU A 1 207 ? -14.121 7.299 10.321 1.00 97.38 207 LEU A CA 1
ATOM 1601 C C . LEU A 1 207 ? -14.400 5.926 10.936 1.00 97.38 207 LEU A C 1
ATOM 1603 O O . LEU A 1 207 ? -14.880 5.032 10.243 1.00 97.38 207 LEU A O 1
ATOM 1607 N N . ALA A 1 208 ? -14.111 5.751 12.225 1.00 97.38 208 ALA A N 1
ATOM 1608 C CA . ALA A 1 208 ? -14.386 4.502 12.915 1.00 97.38 208 ALA A CA 1
ATOM 1609 C C . ALA A 1 208 ? -15.883 4.186 12.968 1.00 97.38 208 ALA A C 1
ATOM 1611 O O . ALA A 1 208 ? -16.264 3.069 12.638 1.00 97.38 208 ALA A O 1
ATOM 1612 N N . GLU A 1 209 ? -16.717 5.167 13.322 1.00 96.56 209 GLU A N 1
ATOM 1613 C CA . GLU A 1 209 ? -18.175 5.009 13.346 1.0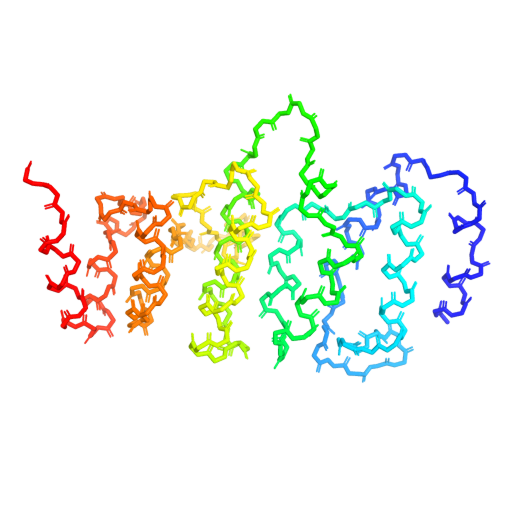0 96.56 209 GLU A CA 1
ATOM 1614 C C . GLU A 1 209 ? -18.721 4.665 11.958 1.00 96.56 209 GLU A C 1
ATOM 1616 O O . GLU A 1 209 ? -19.580 3.794 11.814 1.00 96.56 209 GLU A O 1
ATOM 1621 N N . TRP A 1 210 ? -18.179 5.303 10.916 1.00 97.25 210 TRP A N 1
ATOM 1622 C CA . TRP A 1 210 ? -18.520 4.966 9.540 1.00 97.25 210 TRP A CA 1
ATOM 1623 C C . TRP A 1 210 ? -18.132 3.523 9.178 1.00 97.25 210 TRP A C 1
ATOM 1625 O O . TRP A 1 210 ? -18.945 2.820 8.586 1.00 97.25 210 TRP A O 1
ATOM 1635 N N . LEU A 1 211 ? -16.940 3.054 9.565 1.00 96.06 211 LEU A N 1
ATOM 1636 C CA . LEU A 1 211 ? -16.493 1.673 9.330 1.00 96.06 211 LEU A CA 1
ATOM 1637 C C . LEU A 1 211 ? -17.308 0.636 10.122 1.00 96.06 211 LEU A C 1
ATOM 1639 O O . LEU A 1 211 ? -17.593 -0.443 9.600 1.00 96.06 211 LEU A O 1
ATOM 1643 N N . ASP A 1 212 ? -17.699 0.940 11.361 1.00 93.88 212 ASP A N 1
ATOM 1644 C CA . ASP A 1 212 ? -18.562 0.056 12.154 1.00 93.88 212 ASP A CA 1
ATOM 1645 C C . ASP A 1 212 ? -19.925 -0.120 11.488 1.00 93.88 212 ASP A C 1
ATOM 1647 O O . ASP A 1 212 ? -20.412 -1.242 11.380 1.00 93.88 212 ASP A O 1
ATOM 1651 N N . GLY A 1 213 ? -20.507 0.973 10.981 1.00 92.75 213 GLY A N 1
ATOM 1652 C CA . GLY A 1 213 ? -21.794 0.953 10.283 1.00 92.75 213 GLY A CA 1
ATOM 1653 C C . GLY A 1 213 ? -21.799 0.147 8.978 1.00 92.75 213 GLY A C 1
ATOM 1654 O O . GLY A 1 213 ? -22.870 -0.120 8.439 1.00 92.75 213 GLY A O 1
ATOM 1655 N N . LEU A 1 214 ? -20.626 -0.238 8.466 1.00 89.69 214 LEU A N 1
ATOM 1656 C CA . LEU A 1 214 ? -20.468 -1.084 7.280 1.00 89.69 214 LEU A CA 1
ATOM 1657 C C . LEU A 1 214 ? -20.253 -2.565 7.610 1.00 89.69 214 LEU A C 1
ATOM 1659 O O . LEU A 1 214 ? -20.295 -3.398 6.704 1.00 89.69 214 LEU A O 1
ATOM 1663 N N . SER A 1 215 ? -19.987 -2.902 8.872 1.00 74.38 215 SER A N 1
ATOM 1664 C CA . SER A 1 215 ? -19.723 -4.286 9.259 1.00 74.38 215 SER A CA 1
ATOM 1665 C C . SER A 1 215 ? -21.036 -5.078 9.273 1.00 74.38 215 SER A C 1
ATOM 1667 O O . SER A 1 215 ? -22.006 -4.607 9.869 1.00 74.38 215 SER A O 1
ATOM 1669 N N . PRO A 1 216 ? -21.111 -6.245 8.606 1.00 61.41 216 PRO A N 1
ATOM 1670 C CA . PRO A 1 216 ? -22.310 -7.074 8.652 1.00 61.41 216 PRO A CA 1
ATOM 1671 C C . PRO A 1 216 ? -22.547 -7.576 10.085 1.00 61.41 216 PRO A C 1
ATOM 1673 O O . PRO A 1 216 ? -21.594 -7.986 10.749 1.00 61.41 216 PRO A O 1
ATOM 1676 N N . GLU A 1 217 ? -23.803 -7.501 10.545 1.00 46.81 217 GLU A N 1
ATOM 1677 C CA . GLU A 1 217 ? -24.263 -8.062 11.831 1.00 46.81 217 GLU A CA 1
ATOM 1678 C C . GLU A 1 217 ? -24.032 -9.577 11.940 1.00 46.81 217 GLU A C 1
ATOM 1680 O O . GLU A 1 217 ? -24.214 -10.292 10.923 1.00 46.81 217 GLU A O 1
#

Foldseek 3Di:
DVVCVCVPCCLVDQDDPVNLVVVLVVLVPAPLPDDDPPHDHQPDPSVLVVLQSCLVNLRAAALLVLLLSLLQDQAPVSNVSSCVSHFQVSNDDPPDADDLASLQSNLVSLLQRPNDDLVSSLVSNLVSPVRHPRRDQQRWHDPPPVQCPDPPDDDDWGHGSLLSCLLVLSQSNNVSSVVVPHAQPDATDPPRDGSLRSNVVNPVNVSSVVSVVPHDD

pLDDT: mean 80.26, std 18.64, range [37.09, 97.81]

Organism: NCBI:txid80884

Secondary structure (DSSP, 8-state):
-HHHHHTSHHHHS---HHHHHHHHHHGGG--TTS--TT---TT-HHHHHHHHHHHHTT-PPPHHHHHHHHTT-SSHHHHHHHHHHS-HHHHSPTTSPPPHHHHHHHHHHHHH-SSS-HHHHHHHHHHHHHHSTT--TT--B-TTGGGTTSTTPPPPP-B-HHHHHHHTT-HHHHHHHHHTT--TT---TTT---HHHHHHHTT-HHHHHHHHTTS--

InterPro domains:
  IPR002110 Ankyrin repeat [PS50088] (157-189)
  IPR036770 Ankyrin repeat-containing domain superfamily [G3DSA:1.25.40.20] (115-212)
  IPR036770 Ankyrin repeat-containing domain superfamily [SSF48403] (123-211)